Protein AF-A0A0D1YAS7-F1 (afdb_monomer_lite)

Secondary structure (DSSP, 8-state):
--------------------PPPPEEEEEEEE-SSS-EEEE--S--TTEE-SGGGS--HHHHHHHHHGGG---HHHHHHHHHH--S-GGGGEEES-SEEEEPPP-TTSPPEEEEEEEEE---SHHHHSS-EEEEEEEEETTSPPEEEEEEESSSS-EEEEEEETTEEEEEEEEBSSS-----HHHHHHTTTT----TTSHHHHT--TTTTGGGS-GGG-B-EEEEEEETTEEEEEEEEEEEEE-TTS-EEEEEPPP--EE-

Radius of gyration: 20.96 Å; chains: 1; bounding box: 56×41×87 Å

Foldseek 3Di:
DDDDDDDDPVDPCPPPPVVPPWFAKEKEKEWEQAQWKKKKAQPDDFPQKAQAPVVGDCVQVVLLQVQLLPPPDLLSVLVCLQQVPSGQVVAEDGLHGMDMFHGDDPPDRGGMHMGIMGRHCDDPVRQQDKGKGWMWMDTHPDFIWIWIWIDNHQFWIKIWTHDDVDTDMFTQGTQFADDAPASVVLSVVCPPPSDDLPDPVVLPAAACRSVVPDDSNNGHQAQEWEDDVPGIGGRYGYWYWYQGHNRHIYIGRHHHSDYDD

pLDDT: mean 78.36, std 18.38, range [27.06, 98.38]

Structure (mmCIF, N/CA/C/O backbone):
data_AF-A0A0D1YAS7-F1
#
_entry.id   AF-A0A0D1YAS7-F1
#
loop_
_atom_site.group_PDB
_atom_site.id
_atom_site.type_symbol
_atom_site.label_atom_id
_atom_site.label_alt_id
_atom_site.label_comp_id
_atom_site.label_asym_id
_atom_site.label_entity_id
_atom_site.label_seq_id
_atom_site.pdbx_PDB_ins_code
_atom_site.Cartn_x
_atom_site.Cartn_y
_atom_site.Cartn_z
_atom_site.occupancy
_atom_site.B_iso_or_equiv
_atom_site.auth_seq_id
_atom_site.auth_comp_id
_atom_site.auth_asym_id
_atom_site.auth_atom_id
_atom_site.pdbx_PDB_model_num
ATOM 1 N N . MET A 1 1 ? 35.081 -4.592 -68.469 1.00 38.12 1 MET A N 1
ATOM 2 C CA . MET A 1 1 ? 34.875 -5.736 -67.554 1.00 38.12 1 MET A CA 1
ATOM 3 C C . MET A 1 1 ? 34.679 -5.159 -66.154 1.00 38.12 1 MET A C 1
ATOM 5 O O . MET A 1 1 ? 35.595 -4.528 -65.658 1.00 38.12 1 MET A O 1
ATOM 9 N N . THR A 1 2 ? 33.418 -4.942 -65.744 1.00 34.69 2 THR A N 1
ATOM 10 C CA . THR A 1 2 ? 32.664 -5.742 -64.732 1.00 34.69 2 THR A CA 1
ATOM 11 C C . THR A 1 2 ? 33.212 -5.561 -63.304 1.00 34.69 2 THR A C 1
ATOM 13 O O . THR A 1 2 ? 34.329 -5.978 -63.046 1.00 34.69 2 THR A O 1
ATOM 16 N N . ARG A 1 3 ? 32.539 -4.760 -62.444 1.00 35.03 3 ARG A N 1
ATOM 17 C CA . ARG A 1 3 ? 31.582 -5.166 -61.360 1.00 35.03 3 ARG A CA 1
ATOM 18 C C . ARG A 1 3 ? 32.236 -6.132 -60.345 1.00 35.03 3 ARG A C 1
ATOM 20 O O . ARG A 1 3 ? 32.798 -7.115 -60.782 1.00 35.03 3 ARG A O 1
ATOM 27 N N . ASN A 1 4 ? 32.131 -6.036 -59.015 1.00 32.09 4 ASN A N 1
ATOM 28 C CA . ASN A 1 4 ? 31.200 -5.370 -58.099 1.00 32.09 4 ASN A CA 1
ATOM 29 C C . ASN A 1 4 ? 31.676 -5.609 -56.637 1.00 32.09 4 ASN A C 1
ATOM 31 O O . ASN A 1 4 ? 32.194 -6.682 -56.364 1.00 32.09 4 ASN A O 1
ATOM 35 N N . ARG A 1 5 ? 31.335 -4.668 -55.737 1.00 35.56 5 ARG A N 1
ATOM 36 C CA . ARG A 1 5 ? 30.830 -4.829 -54.344 1.00 35.56 5 ARG A CA 1
ATOM 37 C C . ARG A 1 5 ? 31.617 -5.630 -53.284 1.00 35.56 5 ARG A C 1
ATOM 39 O O . ARG A 1 5 ? 31.837 -6.821 -53.436 1.00 35.56 5 ARG A O 1
ATOM 46 N N . ASN A 1 6 ? 31.863 -4.969 -52.143 1.00 32.16 6 ASN A N 1
ATOM 47 C CA . ASN A 1 6 ? 31.355 -5.290 -50.784 1.00 32.16 6 ASN A CA 1
ATOM 48 C C . ASN A 1 6 ? 32.071 -4.342 -49.794 1.00 32.16 6 ASN A C 1
ATOM 50 O O . ASN A 1 6 ? 33.226 -4.555 -49.457 1.00 32.16 6 ASN A O 1
ATOM 54 N N . LEU A 1 7 ? 31.576 -3.130 -49.526 1.00 35.84 7 LEU A N 1
ATOM 55 C CA . LEU A 1 7 ? 30.579 -2.809 -48.492 1.00 35.84 7 LEU A CA 1
ATOM 56 C C . LEU A 1 7 ? 30.788 -3.582 -47.177 1.00 35.84 7 LEU A C 1
ATOM 58 O O . LEU A 1 7 ? 30.172 -4.616 -46.975 1.00 35.84 7 LEU A O 1
ATOM 62 N N . PHE A 1 8 ? 31.611 -3.039 -46.280 1.00 30.28 8 PHE A N 1
ATOM 63 C CA . PHE A 1 8 ? 31.446 -3.205 -44.833 1.00 30.28 8 PHE A CA 1
ATOM 64 C C . PHE A 1 8 ? 31.799 -1.881 -44.144 1.00 30.28 8 PHE A C 1
ATOM 66 O O . PHE A 1 8 ? 32.815 -1.727 -43.476 1.00 30.28 8 PHE A O 1
ATOM 73 N N . LEU A 1 9 ? 30.910 -0.900 -44.325 1.00 29.64 9 LEU A N 1
ATOM 74 C CA . LEU A 1 9 ? 30.554 0.000 -43.234 1.00 29.64 9 LEU A CA 1
ATOM 75 C C . LEU A 1 9 ? 29.871 -0.879 -42.178 1.00 29.64 9 LEU A C 1
ATOM 77 O O . LEU A 1 9 ? 28.655 -1.049 -42.199 1.00 29.64 9 LEU A O 1
ATOM 81 N N . ALA A 1 10 ? 30.656 -1.513 -41.308 1.00 30.64 10 ALA A N 1
ATOM 82 C CA . ALA A 1 10 ? 30.120 -1.992 -40.047 1.00 30.64 10 ALA A CA 1
ATOM 83 C C . ALA A 1 10 ? 29.824 -0.730 -39.245 1.00 30.64 10 ALA A C 1
ATOM 85 O O . ALA A 1 10 ? 30.729 -0.037 -38.780 1.00 30.64 10 ALA A O 1
ATOM 86 N N . ALA A 1 11 ? 28.545 -0.377 -39.235 1.00 29.39 11 ALA A N 1
ATOM 87 C CA . ALA A 1 11 ? 27.997 0.707 -38.469 1.00 29.39 11 ALA A CA 1
ATOM 88 C C . ALA A 1 11 ? 28.599 0.682 -37.060 1.00 29.39 11 ALA A C 1
ATOM 90 O O . ALA A 1 11 ? 28.292 -0.198 -36.261 1.00 29.39 11 ALA A O 1
ATOM 91 N N . ALA A 1 12 ? 29.347 1.728 -36.719 1.00 30.23 12 ALA A N 1
ATOM 92 C CA . ALA A 1 12 ? 29.421 2.225 -35.353 1.00 30.23 12 ALA A CA 1
ATOM 93 C C . ALA A 1 12 ? 28.061 2.834 -34.944 1.00 30.23 12 ALA A C 1
ATOM 95 O O . ALA A 1 12 ? 27.995 3.874 -34.301 1.00 30.23 12 ALA A O 1
ATOM 96 N N . GLY A 1 13 ? 26.961 2.166 -35.309 1.00 27.06 13 GLY A N 1
ATOM 97 C CA . GLY A 1 13 ? 25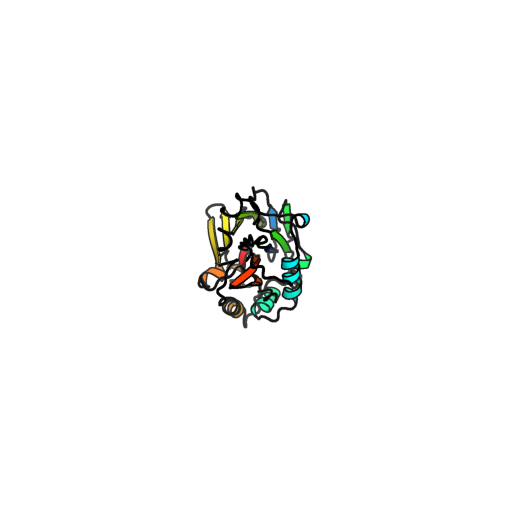.753 2.126 -34.512 1.00 27.06 13 GLY A CA 1
ATOM 98 C C . GLY A 1 13 ? 26.056 1.186 -33.361 1.00 27.06 13 GLY A C 1
ATOM 99 O O . GLY A 1 13 ? 25.492 0.100 -33.269 1.00 27.06 13 GLY A O 1
ATOM 100 N N . LEU A 1 14 ? 27.002 1.595 -32.506 1.00 29.14 14 LEU A N 1
ATOM 101 C CA . LEU A 1 14 ? 26.929 1.198 -31.120 1.00 29.14 14 LEU A CA 1
ATOM 102 C C . LEU A 1 14 ? 25.556 1.704 -30.718 1.00 29.14 14 LEU A C 1
ATOM 104 O O . LEU A 1 14 ? 25.311 2.910 -30.668 1.00 29.14 14 LEU A O 1
ATOM 108 N N . VAL A 1 15 ? 24.642 0.751 -30.618 1.00 30.47 15 VAL A N 1
ATOM 109 C CA . VAL A 1 15 ? 23.336 0.891 -30.025 1.00 30.47 15 VAL A CA 1
ATOM 110 C C . VAL A 1 15 ? 23.620 1.387 -28.609 1.00 30.47 15 VAL A C 1
ATOM 112 O O . VAL A 1 15 ? 23.642 0.632 -27.648 1.00 30.47 15 VAL A O 1
ATOM 115 N N . LEU A 1 16 ? 23.819 2.699 -28.479 1.00 29.38 16 LEU A N 1
ATOM 116 C CA . LEU A 1 16 ? 23.168 3.488 -27.457 1.00 29.38 16 LEU A CA 1
ATOM 117 C C . LEU A 1 16 ? 21.670 3.281 -27.712 1.00 29.38 16 LEU A C 1
ATOM 119 O O . LEU A 1 16 ? 20.952 4.187 -28.123 1.00 29.38 16 LEU A O 1
ATOM 123 N N . ALA A 1 17 ? 21.189 2.056 -27.471 1.00 30.16 17 ALA A N 1
ATOM 124 C CA . ALA A 1 17 ? 19.929 1.895 -26.798 1.00 30.16 17 ALA A CA 1
ATOM 125 C C . ALA A 1 17 ? 20.186 2.619 -25.485 1.00 30.16 17 ALA A C 1
ATOM 127 O O . ALA A 1 17 ? 20.642 2.034 -24.505 1.00 30.16 17 ALA A O 1
ATOM 128 N N . GLY A 1 18 ? 19.984 3.941 -25.513 1.00 28.19 18 GLY A N 1
ATOM 129 C CA . GLY A 1 18 ? 19.466 4.614 -24.353 1.00 28.19 18 GLY A CA 1
ATOM 130 C C . GLY A 1 18 ? 18.317 3.721 -23.953 1.00 28.19 18 GLY A C 1
ATOM 131 O O . GLY A 1 18 ? 17.345 3.594 -24.701 1.00 28.19 18 GLY A O 1
ATOM 132 N N . ARG A 1 19 ? 18.522 2.959 -22.878 1.00 36.19 19 ARG A N 1
ATOM 133 C CA . ARG A 1 19 ? 17.415 2.313 -22.220 1.00 36.19 19 ARG A CA 1
ATOM 134 C C . ARG A 1 19 ? 16.558 3.497 -21.810 1.00 36.19 19 ARG A C 1
ATOM 136 O O . ARG A 1 19 ? 16.861 4.183 -20.843 1.00 36.19 19 ARG A O 1
ATOM 143 N N . VAL A 1 20 ? 15.567 3.816 -22.634 1.00 36.38 20 VAL A N 1
ATOM 144 C CA . VAL A 1 20 ? 14.419 4.591 -22.203 1.00 36.38 20 VAL A CA 1
ATOM 145 C C . VAL A 1 20 ? 13.715 3.615 -21.273 1.00 36.38 20 VAL A C 1
ATOM 147 O O . VAL A 1 20 ? 12.813 2.901 -21.690 1.00 36.38 20 VAL A O 1
ATOM 150 N N . GLN A 1 21 ? 14.262 3.436 -20.068 1.00 51.22 21 GLN A N 1
ATOM 151 C CA . GLN A 1 21 ? 13.537 2.751 -19.021 1.00 51.22 21 GLN A CA 1
ATOM 152 C C . GLN A 1 21 ? 12.341 3.663 -18.781 1.00 51.22 21 GLN A C 1
ATOM 154 O O . GLN A 1 21 ? 12.512 4.839 -18.450 1.00 51.22 21 GLN A O 1
ATOM 159 N N . ALA A 1 22 ? 11.143 3.157 -19.056 1.00 54.47 22 ALA A N 1
ATOM 160 C CA . ALA A 1 22 ? 9.930 3.794 -18.574 1.00 54.47 22 ALA A CA 1
ATOM 161 C C . ALA A 1 22 ? 10.021 3.931 -1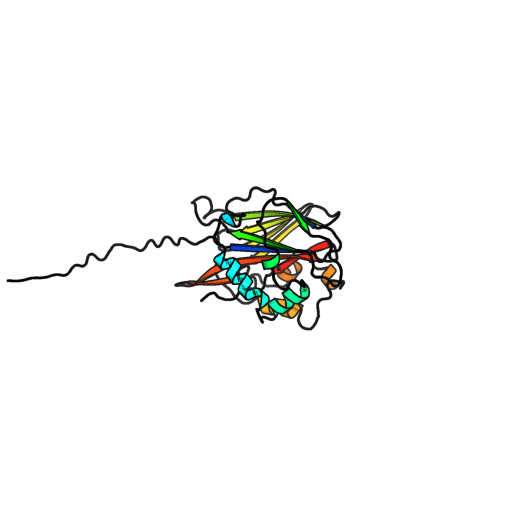7.042 1.00 54.47 22 ALA A C 1
ATOM 163 O O . ALA A 1 22 ? 10.882 3.314 -16.397 1.00 54.47 22 ALA A O 1
ATOM 164 N N . GLY A 1 23 ? 9.218 4.812 -16.456 1.00 69.25 23 GLY A N 1
ATOM 165 C CA . GLY A 1 23 ? 9.112 4.845 -15.008 1.00 69.25 23 GLY A CA 1
ATOM 166 C C . GLY A 1 23 ? 8.523 3.546 -14.484 1.00 69.25 23 GLY A C 1
ATOM 167 O O . GLY A 1 23 ? 7.748 2.887 -15.169 1.00 69.25 23 GLY A O 1
ATOM 168 N N . VAL A 1 24 ? 8.904 3.172 -13.265 1.00 76.56 24 VAL A N 1
ATOM 169 C CA . VAL A 1 24 ? 8.216 2.087 -12.561 1.00 76.56 24 VAL A CA 1
ATOM 170 C C . VAL A 1 24 ? 6.860 2.629 -12.132 1.00 76.56 24 VAL A C 1
ATOM 172 O O . VAL A 1 24 ? 6.787 3.673 -11.469 1.00 76.56 24 VAL A O 1
ATOM 175 N N . GLN A 1 25 ? 5.792 1.945 -12.528 1.00 85.81 25 GLN A N 1
ATOM 176 C CA . GLN A 1 25 ? 4.448 2.277 -12.080 1.00 85.81 25 GLN A CA 1
ATOM 177 C C . GLN A 1 25 ? 4.271 1.787 -10.647 1.00 85.81 25 GLN A C 1
ATOM 179 O O . GLN A 1 25 ? 4.836 0.767 -10.259 1.00 85.81 25 GLN A O 1
ATOM 184 N N . ALA A 1 26 ? 3.523 2.511 -9.826 1.00 87.12 26 ALA A N 1
ATOM 185 C CA . ALA A 1 26 ? 3.264 2.096 -8.459 1.00 87.12 26 ALA A CA 1
ATOM 186 C C . ALA A 1 26 ? 1.788 2.184 -8.098 1.00 87.12 26 ALA A C 1
ATOM 188 O O . ALA A 1 26 ? 1.085 3.125 -8.471 1.00 87.12 26 ALA A O 1
ATOM 189 N N . ILE A 1 27 ? 1.347 1.186 -7.335 1.00 90.50 27 ILE A N 1
ATOM 190 C CA . ILE A 1 27 ? -0.014 1.053 -6.833 1.00 90.50 27 ILE A CA 1
ATOM 191 C C . ILE A 1 27 ? 0.031 1.069 -5.306 1.00 90.50 27 ILE A C 1
ATOM 193 O O . ILE A 1 27 ? 0.685 0.236 -4.675 1.00 90.50 27 ILE A O 1
ATOM 197 N N . TRP A 1 28 ? -0.696 2.006 -4.699 1.00 92.69 28 TRP A N 1
ATOM 198 C CA . TRP A 1 28 ? -0.717 2.193 -3.250 1.00 92.69 28 TRP A CA 1
ATOM 199 C C . TRP A 1 28 ? -2.148 2.202 -2.695 1.00 92.69 28 TRP A C 1
ATOM 201 O O . TRP A 1 28 ? -2.724 3.268 -2.461 1.00 92.69 28 TRP A O 1
ATOM 211 N N . PRO A 1 29 ? -2.778 1.030 -2.500 1.00 96.12 29 PRO A N 1
ATOM 212 C CA . PRO A 1 29 ? -4.154 0.969 -2.048 1.00 96.12 29 PRO A CA 1
ATOM 213 C C . PRO A 1 29 ? -4.278 1.165 -0.543 1.00 96.12 29 PRO A C 1
ATOM 215 O O . PRO A 1 29 ? -3.526 0.598 0.253 1.00 96.12 29 PRO A O 1
ATOM 218 N N . ILE A 1 30 ? -5.288 1.943 -0.159 1.00 97.75 30 ILE A N 1
ATOM 219 C CA . ILE A 1 30 ? -5.633 2.250 1.226 1.00 97.75 30 ILE A CA 1
ATOM 220 C C . ILE A 1 30 ? -7.018 1.687 1.519 1.00 97.75 30 ILE A C 1
ATOM 222 O O . ILE A 1 30 ? -8.006 2.117 0.924 1.00 97.75 30 ILE A O 1
ATOM 226 N N . ILE A 1 31 ? -7.091 0.728 2.441 1.00 97.69 31 ILE A N 1
ATOM 227 C CA . ILE A 1 31 ? -8.308 -0.041 2.730 1.00 97.69 31 ILE A CA 1
ATOM 228 C C . ILE A 1 31 ? -8.743 0.231 4.168 1.00 97.69 31 ILE A C 1
ATOM 230 O O . ILE A 1 31 ? -7.985 -0.016 5.110 1.00 97.69 31 ILE A O 1
ATOM 234 N N . ASN A 1 32 ? -9.968 0.725 4.361 1.00 97.38 32 ASN A N 1
ATOM 235 C CA . ASN A 1 32 ? -10.485 1.030 5.691 1.00 97.38 32 ASN A CA 1
ATOM 236 C C . ASN A 1 32 ? -11.348 -0.112 6.238 1.00 97.38 32 ASN A C 1
ATOM 238 O O . ASN A 1 32 ? -12.522 -0.224 5.900 1.00 97.38 32 ASN A O 1
ATOM 242 N N . LEU A 1 33 ? -10.787 -0.925 7.135 1.00 94.62 33 LEU A N 1
ATOM 243 C CA . LEU A 1 33 ? -11.522 -1.916 7.934 1.00 94.62 33 LEU A CA 1
ATOM 244 C C . LEU A 1 33 ? -11.951 -1.357 9.304 1.00 94.62 33 LEU A C 1
ATOM 246 O O . LEU A 1 33 ? -12.515 -2.086 10.122 1.00 94.62 33 LEU A O 1
ATOM 250 N N . SER A 1 34 ? -11.683 -0.079 9.588 1.00 94.56 34 SER A N 1
ATOM 251 C CA . SER A 1 34 ? -12.021 0.558 10.862 1.00 94.56 34 SER A CA 1
ATOM 252 C C . SER A 1 34 ? -13.413 1.180 10.856 1.00 94.56 34 SER A C 1
ATOM 254 O O . SER A 1 34 ? -13.922 1.597 9.822 1.00 94.56 34 SER A O 1
ATOM 256 N N . GLN A 1 35 ? -14.015 1.334 12.036 1.00 94.38 35 GLN A N 1
ATOM 257 C CA . GLN A 1 35 ? -15.271 2.082 12.205 1.00 94.38 35 GLN A CA 1
ATOM 258 C C . GLN A 1 35 ? -15.064 3.607 12.261 1.00 94.38 35 GLN A C 1
ATOM 260 O O . GLN A 1 35 ? -15.970 4.348 12.637 1.00 94.38 35 GLN A O 1
ATOM 265 N N . ASN A 1 36 ? -13.876 4.090 11.898 1.00 96.38 36 ASN A N 1
ATOM 266 C CA . ASN A 1 36 ? -13.552 5.507 11.859 1.00 96.38 36 ASN A CA 1
ATOM 267 C C . ASN A 1 36 ? -13.477 5.996 10.412 1.00 96.38 36 ASN A C 1
ATOM 269 O O . ASN A 1 36 ? -13.150 5.238 9.501 1.00 96.38 36 ASN A O 1
ATOM 273 N N . ASN A 1 37 ? -13.736 7.289 10.211 1.00 97.62 37 ASN A N 1
ATOM 274 C CA . ASN A 1 37 ? -13.385 7.949 8.956 1.00 97.62 37 ASN A CA 1
ATOM 275 C C . ASN A 1 37 ? -11.863 7.975 8.800 1.00 97.62 37 ASN A C 1
ATOM 277 O O . ASN A 1 37 ? -11.154 8.230 9.779 1.00 97.62 37 ASN A O 1
ATOM 281 N N . VAL A 1 38 ? -11.383 7.785 7.575 1.00 98.38 38 VAL A N 1
ATOM 282 C CA . VAL A 1 38 ? -9.973 7.984 7.232 1.00 98.38 38 VAL A CA 1
ATOM 283 C C . VAL A 1 38 ? -9.876 9.154 6.270 1.00 98.38 38 VAL A C 1
ATOM 285 O O . VAL A 1 38 ? -10.526 9.152 5.231 1.00 98.38 38 VAL A O 1
ATOM 288 N N . THR A 1 39 ? -9.082 10.157 6.619 1.00 98.06 39 THR A N 1
ATOM 289 C CA . THR A 1 39 ? -8.754 11.279 5.736 1.00 98.06 39 THR A CA 1
ATOM 290 C C . THR A 1 39 ? -7.350 11.079 5.194 1.00 98.06 39 THR A C 1
ATOM 292 O O . THR A 1 39 ? -6.436 10.779 5.965 1.00 98.06 39 THR A O 1
ATOM 295 N N . LEU A 1 40 ? -7.202 11.250 3.885 1.00 97.19 40 LEU A N 1
ATOM 296 C CA . LEU A 1 40 ? -5.953 11.113 3.145 1.00 97.19 40 LEU A CA 1
ATOM 297 C C . LEU A 1 40 ? -5.646 12.448 2.468 1.00 97.19 40 LEU A C 1
ATOM 299 O O . LEU A 1 40 ? -6.555 13.088 1.943 1.00 97.19 40 LEU A O 1
ATOM 303 N N . SER A 1 41 ? -4.389 12.866 2.491 1.00 95.25 41 SER A N 1
ATOM 304 C CA . SER A 1 41 ? -3.938 14.143 1.938 1.00 95.25 41 SER A CA 1
ATOM 305 C C . SER A 1 41 ? -2.570 13.964 1.288 1.00 95.25 41 SER A C 1
ATOM 307 O O . SER A 1 41 ? -1.643 13.465 1.927 1.00 95.25 41 SER A O 1
ATOM 309 N N . PHE A 1 42 ? -2.441 14.400 0.039 1.00 90.12 42 PHE A N 1
ATOM 310 C CA . PHE A 1 42 ? -1.185 14.425 -0.717 1.00 90.12 42 PHE A CA 1
ATOM 311 C C . PHE A 1 42 ? -0.629 15.856 -0.800 1.00 90.12 42 PHE A C 1
ATOM 313 O O . PHE A 1 42 ? -0.315 16.355 -1.877 1.00 90.12 42 PHE A O 1
ATOM 320 N N . ASP A 1 43 ? -0.528 16.540 0.343 1.00 74.69 43 ASP A N 1
ATOM 321 C CA . ASP A 1 43 ? -0.158 17.966 0.417 1.00 74.69 43 ASP A CA 1
ATOM 322 C C . ASP A 1 43 ? 1.373 18.214 0.489 1.00 74.69 43 ASP A C 1
ATOM 324 O O . ASP A 1 43 ? 1.823 19.196 1.081 1.00 74.69 43 ASP A O 1
ATOM 328 N N . GLY A 1 44 ? 2.188 17.316 -0.079 1.00 65.31 44 GLY A N 1
ATOM 329 C CA . GLY A 1 44 ? 3.659 17.382 -0.067 1.00 65.31 44 GLY A CA 1
ATOM 330 C C . GLY A 1 44 ? 4.286 17.745 -1.418 1.00 65.31 44 GLY A C 1
ATOM 331 O O . GLY A 1 44 ? 3.674 17.557 -2.470 1.00 65.31 44 GLY A O 1
ATOM 332 N N . GLU A 1 45 ? 5.530 18.235 -1.399 1.00 59.19 45 GLU A N 1
ATOM 333 C CA . GLU A 1 45 ? 6.363 18.290 -2.608 1.00 59.19 45 GLU A CA 1
ATOM 334 C C . GLU A 1 45 ? 6.728 16.861 -3.013 1.00 59.19 45 GLU A C 1
ATOM 336 O O . GLU A 1 45 ? 7.443 16.160 -2.299 1.00 59.19 45 GLU A O 1
ATOM 341 N N . ASN A 1 46 ? 6.207 16.428 -4.157 1.00 70.00 46 ASN A N 1
ATOM 342 C CA . ASN A 1 46 ? 6.506 15.125 -4.732 1.00 70.00 46 ASN A CA 1
ATOM 343 C C . ASN A 1 46 ? 7.412 15.349 -5.934 1.00 70.00 46 ASN A C 1
ATOM 345 O O . ASN A 1 46 ? 6.955 15.621 -7.048 1.00 70.00 46 ASN A O 1
ATOM 349 N N . ASP A 1 47 ? 8.713 15.292 -5.682 1.00 71.69 47 ASP A N 1
ATOM 350 C CA . ASP A 1 47 ? 9.704 15.408 -6.736 1.00 71.69 47 ASP A CA 1
ATOM 351 C C . ASP A 1 47 ? 9.833 14.063 -7.452 1.00 71.69 47 ASP A C 1
ATOM 353 O O . ASP A 1 47 ? 9.900 13.000 -6.835 1.00 71.69 47 ASP A O 1
ATOM 357 N N . CYS A 1 48 ? 9.859 14.107 -8.783 1.00 77.25 48 CYS A N 1
ATOM 358 C CA . CYS A 1 48 ? 10.088 12.927 -9.618 1.00 77.25 48 CYS A CA 1
ATOM 359 C C . CYS A 1 48 ? 8.995 11.838 -9.588 1.00 77.25 48 CYS A C 1
ATOM 361 O O . CYS A 1 48 ? 9.279 10.687 -9.915 1.00 77.25 48 CYS A O 1
ATOM 363 N N . VAL A 1 49 ? 7.732 12.208 -9.334 1.00 81.12 49 VAL A N 1
ATOM 364 C CA . VAL A 1 49 ? 6.559 11.315 -9.461 1.00 81.12 49 VAL A CA 1
ATOM 365 C C . VAL A 1 49 ? 5.506 11.926 -10.397 1.00 81.12 49 VAL A C 1
ATOM 367 O O . VAL A 1 49 ? 5.202 13.116 -10.298 1.00 81.12 49 VAL A O 1
ATOM 370 N N . TYR A 1 50 ? 4.963 11.149 -11.336 1.00 81.06 50 TYR A N 1
ATOM 371 C CA . TYR A 1 50 ? 3.732 11.479 -12.059 1.00 81.06 50 TYR A CA 1
ATOM 372 C C . TYR A 1 50 ? 2.541 10.932 -11.275 1.00 81.06 50 TYR A C 1
ATOM 374 O O . TYR A 1 50 ? 2.427 9.730 -11.063 1.00 81.06 50 TYR A O 1
ATOM 382 N N . GLN A 1 51 ? 1.669 11.826 -10.815 1.00 79.31 51 GLN A N 1
ATOM 383 C CA . GLN A 1 51 ? 0.555 11.479 -9.924 1.00 79.31 51 GLN A CA 1
ATOM 384 C C . GLN A 1 51 ? -0.800 11.497 -10.621 1.00 79.31 51 GLN A C 1
ATOM 386 O O . GLN A 1 51 ? -1.757 10.926 -10.106 1.00 79.31 51 GLN A O 1
ATOM 391 N N . ASN A 1 52 ? -0.901 12.177 -11.766 1.00 76.25 52 ASN A N 1
ATOM 392 C CA . ASN A 1 52 ? -2.129 12.218 -12.544 1.00 76.25 52 ASN A CA 1
ATOM 393 C C . ASN A 1 52 ? -2.077 11.132 -13.604 1.00 76.25 52 ASN A C 1
ATOM 395 O O . ASN A 1 52 ? -1.099 11.036 -14.342 1.00 76.25 52 ASN A O 1
ATOM 399 N N . SER A 1 53 ? -3.162 10.380 -13.736 1.00 67.06 53 SER A N 1
ATOM 400 C CA . SER A 1 53 ? -3.264 9.312 -14.727 1.00 67.06 53 SER A CA 1
ATOM 401 C C . SER A 1 53 ? -3.080 9.800 -16.171 1.00 67.06 53 SER A C 1
ATOM 403 O O . SER A 1 53 ? -2.604 9.055 -17.011 1.00 67.06 53 SER A O 1
ATOM 405 N N . GLY A 1 54 ? -3.376 11.067 -16.473 1.00 71.38 54 GLY A N 1
ATOM 406 C CA . GLY A 1 54 ? -3.121 11.641 -17.800 1.00 71.38 54 GLY A CA 1
ATOM 407 C C . GLY A 1 54 ? -1.642 11.885 -18.137 1.00 71.38 54 GLY A C 1
ATOM 408 O O . GLY A 1 54 ? -1.346 12.191 -19.290 1.00 71.38 54 GLY A O 1
ATOM 409 N N . ASP A 1 55 ? -0.735 11.777 -17.161 1.00 73.81 55 ASP A N 1
ATOM 410 C CA . ASP A 1 55 ? 0.674 12.162 -17.309 1.00 73.81 55 ASP A CA 1
ATOM 411 C C . ASP A 1 55 ? 1.609 10.970 -17.601 1.00 73.81 55 ASP A C 1
ATOM 413 O O . ASP A 1 55 ? 2.793 11.190 -17.860 1.00 73.81 55 ASP A O 1
ATOM 417 N N . TYR A 1 56 ? 1.097 9.732 -17.580 1.00 74.06 56 TYR A N 1
ATOM 418 C CA . TYR A 1 56 ? 1.854 8.499 -17.835 1.00 74.06 56 TYR A CA 1
ATOM 419 C C . TYR A 1 56 ? 0.992 7.410 -18.500 1.00 74.06 56 TYR A C 1
ATOM 421 O O . TYR A 1 56 ? -0.231 7.520 -18.551 1.00 74.06 56 TYR A O 1
ATOM 429 N N . ALA A 1 57 ? 1.628 6.381 -19.068 1.00 79.56 57 ALA A N 1
ATOM 430 C CA . ALA A 1 57 ? 0.926 5.246 -19.679 1.00 79.56 57 ALA A CA 1
ATOM 431 C C . ALA A 1 57 ? 0.375 4.303 -18.598 1.00 79.56 57 ALA A C 1
ATOM 433 O O . ALA A 1 57 ? 1.041 4.106 -17.598 1.00 79.56 57 ALA A O 1
ATOM 434 N N . HIS A 1 58 ? -0.794 3.690 -18.791 1.00 80.69 58 HIS A N 1
ATOM 435 C CA . HIS A 1 58 ? -1.432 2.826 -17.772 1.00 80.69 58 HIS A CA 1
ATOM 436 C C . HIS A 1 58 ? -1.298 1.334 -18.056 1.00 80.69 58 HIS A C 1
ATOM 438 O O . HIS A 1 58 ? -1.751 0.521 -17.262 1.00 80.69 58 HIS A O 1
ATOM 444 N N . ASP A 1 59 ? -0.659 0.970 -19.166 1.00 82.88 59 ASP A N 1
ATOM 445 C CA . ASP A 1 59 ? -0.674 -0.395 -19.696 1.00 82.88 59 ASP A CA 1
ATOM 446 C C . ASP A 1 59 ? -0.202 -1.451 -18.675 1.00 82.88 59 ASP A C 1
ATOM 448 O O . ASP A 1 59 ? -0.749 -2.557 -18.633 1.00 82.88 59 ASP A O 1
ATOM 452 N N . ASP A 1 60 ? 0.777 -1.116 -17.827 1.00 84.81 60 ASP A N 1
ATOM 453 C CA . ASP A 1 60 ? 1.309 -2.034 -16.816 1.00 84.81 60 ASP A CA 1
ATOM 454 C C . ASP A 1 60 ? 0.357 -2.167 -15.612 1.00 84.81 60 ASP A C 1
ATOM 456 O O . ASP A 1 60 ? 0.009 -3.283 -15.223 1.00 84.81 60 ASP A O 1
ATOM 460 N N . ILE A 1 61 ? -0.151 -1.060 -15.059 1.00 86.12 61 ILE A N 1
ATOM 461 C CA . ILE A 1 61 ? -1.179 -1.085 -14.000 1.00 86.12 61 ILE A CA 1
ATOM 462 C C . ILE A 1 61 ? -2.460 -1.791 -14.475 1.00 86.12 61 ILE A C 1
ATOM 464 O O . ILE A 1 61 ? -3.007 -2.629 -13.753 1.00 86.12 61 ILE A O 1
ATOM 468 N N . ASP A 1 62 ? -2.910 -1.514 -15.699 1.00 88.50 62 ASP A N 1
ATOM 469 C CA . ASP A 1 62 ? -4.076 -2.158 -16.305 1.00 88.50 62 ASP A CA 1
ATOM 470 C C . ASP A 1 62 ? -3.863 -3.673 -16.443 1.00 88.50 62 ASP A C 1
ATOM 472 O O . ASP A 1 62 ? -4.776 -4.464 -16.179 1.00 88.50 62 ASP A O 1
ATOM 476 N N . SER A 1 63 ? -2.646 -4.096 -16.806 1.00 87.69 63 SER A N 1
ATOM 477 C CA . SER A 1 63 ? -2.273 -5.513 -16.871 1.00 87.69 63 SER A CA 1
ATOM 478 C C . SER A 1 63 ? -2.334 -6.175 -15.494 1.00 87.69 63 SER A C 1
ATOM 480 O O . SER A 1 63 ? -2.954 -7.232 -15.350 1.00 87.69 63 SER A O 1
ATOM 482 N N . TYR A 1 64 ? -1.767 -5.531 -14.468 1.00 88.75 64 TYR A N 1
ATOM 483 C CA . TYR A 1 64 ? -1.844 -6.017 -13.089 1.00 88.75 64 TYR A CA 1
ATOM 484 C C . TYR A 1 64 ? -3.303 -6.175 -12.631 1.00 88.75 64 TYR A C 1
ATOM 486 O O . TYR A 1 64 ? -3.696 -7.221 -12.107 1.00 88.75 64 TYR A O 1
ATOM 494 N N . TYR A 1 65 ? -4.151 -5.176 -12.882 1.00 90.25 65 TYR A N 1
ATOM 495 C CA . TYR A 1 65 ? -5.563 -5.238 -12.508 1.00 90.25 65 TYR A CA 1
ATOM 496 C C . TYR A 1 65 ? -6.384 -6.250 -13.300 1.00 90.25 65 TYR A C 1
ATOM 498 O O . TYR A 1 65 ? -7.356 -6.789 -12.768 1.00 90.25 65 TYR A O 1
ATOM 506 N N . ALA A 1 66 ? -6.006 -6.563 -14.537 1.00 87.44 66 ALA A N 1
ATOM 507 C CA . ALA A 1 66 ? -6.634 -7.647 -15.280 1.00 87.44 66 ALA A CA 1
ATOM 508 C C . ALA A 1 66 ? -6.325 -9.028 -14.665 1.00 87.44 66 ALA A C 1
ATOM 510 O O . ALA A 1 66 ? -7.166 -9.935 -14.743 1.00 87.44 66 ALA A O 1
ATOM 511 N N . TYR A 1 67 ? -5.147 -9.183 -14.049 1.00 86.00 67 TYR A N 1
ATOM 512 C CA . TYR A 1 67 ? -4.692 -10.427 -13.427 1.00 86.00 67 TYR A CA 1
ATOM 513 C C . TYR A 1 67 ? -5.202 -10.607 -11.991 1.00 86.00 67 TYR A C 1
ATOM 515 O O . TYR A 1 67 ? -5.830 -11.625 -11.687 1.00 86.00 67 TYR A O 1
ATOM 523 N N . TYR A 1 68 ? -5.005 -9.607 -11.123 1.00 85.56 68 TYR A N 1
ATOM 524 C CA . TYR A 1 68 ? -5.242 -9.683 -9.673 1.00 85.56 68 TYR A CA 1
ATOM 525 C C . TYR A 1 68 ? -6.576 -10.341 -9.249 1.00 85.56 68 TYR A C 1
ATOM 527 O O . TYR A 1 68 ? -6.567 -11.173 -8.337 1.00 85.56 68 TYR A O 1
ATOM 535 N N . PRO A 1 69 ? -7.743 -10.051 -9.864 1.00 85.06 69 PRO A N 1
ATOM 536 C CA . PRO A 1 69 ? -9.012 -10.655 -9.448 1.00 85.06 69 PRO A CA 1
ATOM 537 C C . PRO A 1 69 ? -9.107 -12.164 -9.718 1.00 85.06 69 PRO A C 1
ATOM 539 O O . PRO A 1 69 ? -9.983 -12.836 -9.170 1.00 85.06 69 PRO A O 1
ATOM 542 N N . ARG A 1 70 ? -8.255 -12.690 -10.605 1.00 85.62 70 ARG A N 1
ATOM 543 C CA . ARG A 1 70 ? -8.280 -14.074 -11.102 1.00 85.62 70 ARG A CA 1
ATOM 544 C C . ARG A 1 70 ? -7.106 -14.905 -10.611 1.00 85.62 70 ARG A C 1
ATOM 546 O O . ARG A 1 70 ? -7.126 -16.114 -10.823 1.00 85.62 70 ARG A O 1
ATOM 553 N N . ASP A 1 71 ? -6.133 -14.265 -9.976 1.00 81.25 71 ASP A N 1
ATOM 554 C CA . ASP A 1 71 ? -4.929 -14.909 -9.483 1.00 81.25 71 ASP A CA 1
ATOM 555 C C . ASP A 1 71 ? -5.270 -16.042 -8.495 1.00 81.25 71 ASP A C 1
ATOM 557 O O . ASP A 1 71 ? -5.869 -15.769 -7.439 1.00 81.25 71 ASP A O 1
ATOM 561 N N . PRO A 1 72 ? -4.957 -17.307 -8.837 1.00 80.44 72 PRO A N 1
ATOM 562 C CA . PRO A 1 72 ? -5.217 -18.442 -7.970 1.00 80.44 72 PRO A CA 1
ATOM 563 C C . PRO A 1 72 ? -4.207 -18.577 -6.823 1.00 80.44 72 PRO A C 1
ATOM 565 O O . PRO A 1 72 ? -4.427 -19.455 -5.989 1.00 80.44 72 PRO A O 1
ATOM 568 N N . ASP A 1 73 ? -3.151 -17.756 -6.759 1.00 83.31 73 ASP A N 1
ATOM 569 C CA . ASP A 1 73 ? -2.122 -17.865 -5.725 1.00 83.31 73 ASP A CA 1
ATOM 570 C C . ASP A 1 73 ? -2.699 -17.739 -4.310 1.00 83.31 73 ASP A C 1
ATOM 572 O O . ASP A 1 73 ? -3.573 -16.909 -4.024 1.00 83.31 73 ASP A O 1
ATOM 576 N N . ASP A 1 74 ? -2.179 -18.564 -3.394 1.00 81.62 74 ASP A N 1
ATOM 577 C CA . ASP A 1 74 ? -2.688 -18.672 -2.022 1.00 81.62 74 ASP A CA 1
ATOM 578 C C . ASP A 1 74 ? -2.653 -17.320 -1.302 1.00 81.62 74 ASP A C 1
ATOM 580 O O . ASP A 1 74 ? -3.601 -16.958 -0.593 1.00 81.62 74 ASP A O 1
ATOM 584 N N . TRP A 1 75 ? -1.604 -16.523 -1.541 1.00 84.75 75 TRP A N 1
ATOM 585 C CA . TRP A 1 75 ? -1.523 -15.169 -1.006 1.00 84.75 75 TRP A CA 1
ATOM 586 C C . TRP A 1 75 ? -2.589 -14.248 -1.600 1.00 84.75 75 TRP A C 1
ATOM 588 O O . TRP A 1 75 ? -3.263 -13.542 -0.852 1.00 84.75 75 TRP A O 1
ATOM 598 N N . ALA A 1 76 ? -2.812 -14.278 -2.913 1.00 86.19 76 ALA A N 1
ATOM 599 C CA . ALA A 1 76 ? -3.818 -13.446 -3.560 1.00 86.19 76 ALA A CA 1
ATOM 600 C C . ALA A 1 76 ? -5.232 -13.765 -3.053 1.00 86.19 76 ALA A C 1
ATOM 602 O O . ALA A 1 76 ? -6.024 -12.869 -2.738 1.00 86.19 76 ALA A O 1
ATOM 603 N N . VAL A 1 77 ? -5.532 -15.054 -2.877 1.00 85.44 77 VAL A N 1
ATOM 604 C CA . VAL A 1 77 ? -6.777 -15.524 -2.261 1.00 85.44 77 VAL A CA 1
ATOM 605 C C . VAL A 1 77 ? -6.885 -15.046 -0.810 1.00 85.44 77 VAL A C 1
ATOM 607 O O . VAL A 1 77 ? -7.930 -14.512 -0.423 1.00 85.44 77 VAL A O 1
ATOM 610 N N . ALA A 1 78 ? -5.831 -15.203 -0.007 1.00 85.25 78 ALA A N 1
ATOM 611 C CA . ALA A 1 78 ? -5.808 -14.777 1.392 1.00 85.25 78 ALA A CA 1
ATOM 612 C C . ALA A 1 78 ? -5.962 -13.255 1.540 1.00 85.25 78 ALA A C 1
ATOM 614 O O . ALA A 1 78 ? -6.774 -12.798 2.348 1.00 85.25 78 ALA A O 1
ATOM 615 N N . PHE A 1 79 ? -5.263 -12.470 0.719 1.00 88.19 79 PHE A N 1
ATOM 616 C CA . PHE A 1 79 ? -5.346 -11.014 0.684 1.00 88.19 79 PHE A CA 1
ATOM 617 C C . PHE A 1 79 ? -6.771 -10.551 0.370 1.00 88.19 79 PHE A C 1
ATOM 619 O O . PHE A 1 79 ? -7.339 -9.750 1.120 1.00 88.19 79 PHE A O 1
ATOM 626 N N . ARG A 1 80 ? -7.402 -11.096 -0.683 1.00 89.94 80 ARG A N 1
ATOM 627 C CA . ARG A 1 80 ? -8.792 -10.767 -1.052 1.00 89.94 80 ARG A CA 1
ATOM 628 C C . ARG A 1 80 ? -9.782 -11.147 0.046 1.00 89.94 80 ARG A C 1
ATOM 630 O O . ARG A 1 80 ? -10.709 -10.387 0.323 1.00 89.94 80 ARG A O 1
ATOM 637 N N . LYS A 1 81 ? -9.593 -12.293 0.707 1.00 87.25 81 LYS A N 1
ATOM 638 C CA . LYS A 1 81 ? -10.433 -12.712 1.842 1.00 87.25 81 LYS A CA 1
ATOM 639 C C . LYS A 1 81 ? -10.282 -11.787 3.048 1.00 87.25 81 LYS A C 1
ATOM 641 O O . LYS A 1 81 ? -11.288 -11.366 3.619 1.00 87.25 81 LYS A O 1
ATOM 646 N N . PHE A 1 82 ? -9.045 -11.462 3.421 1.00 87.12 82 PHE A N 1
ATOM 647 C CA . PHE A 1 82 ? -8.743 -10.605 4.565 1.00 87.12 82 PHE A CA 1
ATOM 648 C C . PHE A 1 82 ? -9.280 -9.188 4.362 1.00 87.12 82 PHE A C 1
ATOM 650 O O . PHE A 1 82 ? -10.019 -8.668 5.200 1.00 87.12 82 PHE A O 1
ATOM 657 N N . THR A 1 83 ? -8.932 -8.579 3.230 1.00 90.94 83 THR A N 1
ATOM 658 C CA . THR A 1 83 ? -9.306 -7.199 2.909 1.00 90.94 83 THR A CA 1
ATOM 659 C C . THR A 1 83 ? -10.752 -7.070 2.455 1.00 90.94 83 THR A C 1
ATOM 661 O O . THR A 1 83 ? -11.304 -5.980 2.526 1.00 90.94 83 THR A O 1
ATOM 664 N N . ARG A 1 84 ? -11.383 -8.159 1.997 1.00 91.19 84 ARG A N 1
ATOM 665 C CA . ARG A 1 84 ? -12.712 -8.174 1.360 1.00 91.19 84 ARG A CA 1
ATOM 666 C C . ARG A 1 84 ? -12.793 -7.338 0.078 1.00 91.19 84 ARG A C 1
ATOM 668 O O . ARG A 1 84 ? -13.896 -7.017 -0.364 1.00 91.19 84 ARG A O 1
ATOM 675 N N . VAL A 1 85 ? -11.652 -6.994 -0.519 1.00 92.50 85 VAL A N 1
ATOM 676 C CA . VAL A 1 85 ? -11.565 -6.247 -1.776 1.00 92.50 85 VAL A CA 1
ATOM 677 C C . VAL A 1 85 ? -11.204 -7.215 -2.898 1.00 92.50 85 VAL A C 1
ATOM 679 O O . VAL A 1 85 ? -10.069 -7.674 -3.002 1.00 92.50 85 VAL A O 1
ATOM 682 N N . SER A 1 86 ? -12.184 -7.547 -3.739 1.00 91.00 86 SER A N 1
ATOM 683 C CA . SER A 1 86 ? -12.001 -8.505 -4.836 1.00 91.00 86 SER A CA 1
ATOM 684 C C . SER A 1 86 ? -11.278 -7.926 -6.049 1.00 91.00 86 SER A C 1
ATOM 686 O O . SER A 1 86 ? -10.698 -8.687 -6.814 1.00 91.00 86 SER A O 1
ATOM 688 N N . ASP A 1 87 ? -11.337 -6.608 -6.236 1.00 91.69 87 ASP A N 1
ATOM 689 C CA . ASP A 1 87 ? -10.788 -5.916 -7.401 1.00 91.69 87 ASP A CA 1
ATOM 690 C C . ASP A 1 87 ? -10.372 -4.486 -7.025 1.00 91.69 87 ASP A C 1
ATOM 692 O O . ASP A 1 87 ? -11.218 -3.647 -6.698 1.00 91.69 87 ASP A O 1
ATOM 696 N N . LEU A 1 88 ? -9.061 -4.231 -7.055 1.00 91.56 88 LEU A N 1
ATOM 697 C CA . LEU A 1 88 ? -8.461 -2.951 -6.677 1.00 91.56 88 LEU A CA 1
ATOM 698 C C . LEU A 1 88 ? -8.688 -1.846 -7.727 1.00 91.56 88 LEU A C 1
ATOM 700 O O . LEU A 1 88 ? -8.676 -0.673 -7.357 1.00 91.56 88 LEU A O 1
ATOM 704 N N . SER A 1 89 ? -8.973 -2.198 -8.987 1.00 90.44 89 SER A N 1
ATOM 705 C CA . SER A 1 89 ? -9.150 -1.234 -10.091 1.00 90.44 89 SER A CA 1
ATOM 706 C C . SER A 1 89 ? -10.435 -0.413 -9.990 1.00 90.44 89 SER A C 1
ATOM 708 O O . SER A 1 89 ? -10.544 0.704 -10.491 1.00 90.44 89 SER A O 1
ATOM 710 N N . THR A 1 90 ? -11.443 -0.943 -9.293 1.00 93.00 90 THR A N 1
ATOM 711 C CA . THR A 1 90 ? -12.785 -0.336 -9.229 1.00 93.00 90 THR A CA 1
ATOM 712 C C . THR A 1 90 ? -12.819 1.027 -8.530 1.00 93.00 90 THR A C 1
ATOM 714 O O . THR A 1 90 ? -13.830 1.732 -8.585 1.00 93.00 90 THR A O 1
ATOM 717 N N . ARG A 1 91 ? -11.733 1.396 -7.843 1.00 93.38 91 ARG A N 1
ATOM 718 C CA . ARG A 1 91 ? -11.599 2.604 -7.017 1.00 93.38 91 ARG A CA 1
ATOM 719 C C . ARG A 1 91 ? -10.243 3.292 -7.218 1.00 93.38 91 ARG A C 1
ATOM 721 O O . ARG A 1 91 ? -9.724 3.913 -6.287 1.00 93.38 91 ARG A O 1
ATOM 728 N N . SER A 1 92 ? -9.686 3.185 -8.419 1.00 90.50 92 SER A N 1
ATOM 729 C CA . SER A 1 92 ? -8.460 3.870 -8.824 1.00 90.50 92 SER A CA 1
ATOM 730 C C . SER A 1 92 ? -8.589 5.391 -8.784 1.00 90.50 92 SER A C 1
ATOM 732 O O . SER A 1 92 ? -9.625 5.943 -9.166 1.00 90.50 92 SER A O 1
ATOM 734 N N . GLN A 1 93 ? -7.554 6.074 -8.296 1.00 90.56 93 GLN A N 1
ATOM 735 C CA . GLN A 1 93 ? -7.464 7.530 -8.195 1.00 90.56 93 GLN A CA 1
ATOM 736 C C . GLN A 1 93 ? -6.031 8.018 -8.425 1.00 90.56 93 GLN A C 1
ATOM 738 O O . GLN A 1 93 ? -5.055 7.344 -8.102 1.00 90.56 93 GLN A O 1
ATOM 743 N N . ALA A 1 94 ? -5.923 9.262 -8.885 1.00 86.94 94 ALA A N 1
ATOM 744 C CA . ALA A 1 94 ? -4.670 10.002 -8.871 1.00 86.94 94 ALA A CA 1
ATOM 745 C C . ALA A 1 94 ? -4.18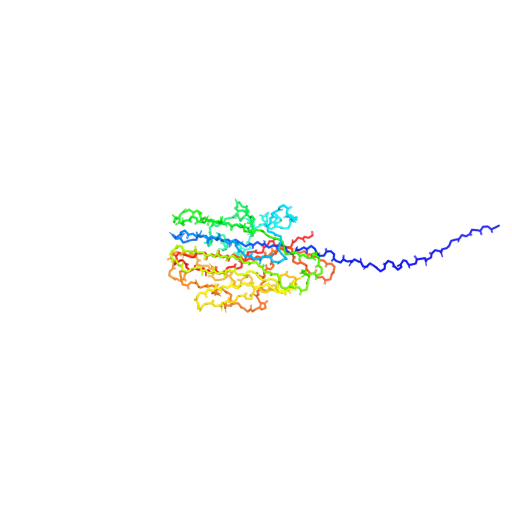9 10.245 -7.427 1.00 86.94 94 ALA A C 1
ATOM 747 O O . ALA A 1 94 ? -4.988 10.563 -6.540 1.00 86.94 94 ALA A O 1
ATOM 748 N N . ALA A 1 95 ? -2.878 10.153 -7.201 1.00 87.75 95 ALA A N 1
ATOM 749 C CA . ALA A 1 95 ? -2.237 10.395 -5.905 1.00 87.75 95 ALA A CA 1
ATOM 750 C C . ALA A 1 95 ? -2.089 11.902 -5.599 1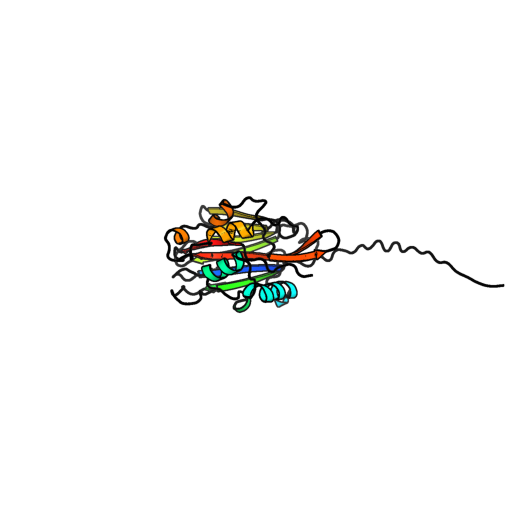.00 87.75 95 ALA A C 1
ATOM 752 O O . ALA A 1 95 ? -0.984 12.402 -5.403 1.00 87.75 95 ALA A O 1
ATOM 753 N N . ASN A 1 96 ? -3.197 12.650 -5.619 1.00 87.75 96 ASN A N 1
ATOM 754 C CA . ASN A 1 96 ? -3.217 14.099 -5.414 1.00 87.75 96 ASN A CA 1
ATOM 755 C C . ASN A 1 96 ? -4.394 14.548 -4.527 1.00 87.75 96 ASN A C 1
ATOM 757 O O . ASN A 1 96 ? -5.394 13.849 -4.393 1.00 87.75 96 ASN A O 1
ATOM 761 N N . GLY A 1 97 ? -4.286 15.734 -3.922 1.00 90.38 97 GLY A N 1
ATOM 762 C CA . GLY A 1 97 ? -5.387 16.363 -3.190 1.00 90.38 97 GLY A CA 1
ATOM 763 C C . GLY A 1 97 ? -5.828 15.628 -1.918 1.00 90.38 97 GLY A C 1
ATOM 764 O O . GLY A 1 97 ? -5.044 14.943 -1.261 1.00 90.38 97 GLY A O 1
ATOM 765 N N . ASN A 1 98 ? -7.099 15.826 -1.554 1.00 94.88 98 ASN A N 1
ATOM 766 C CA . ASN A 1 98 ? -7.697 15.320 -0.321 1.00 94.88 98 ASN A CA 1
ATOM 767 C C . ASN A 1 98 ? -8.767 14.269 -0.618 1.00 94.88 98 ASN A C 1
ATOM 769 O O . ASN A 1 98 ? -9.684 14.520 -1.400 1.00 94.88 98 ASN A O 1
ATOM 773 N N . HIS A 1 99 ? -8.699 13.140 0.084 1.00 96.62 99 HIS A N 1
ATOM 774 C CA . HIS A 1 99 ? -9.637 12.028 -0.047 1.00 96.62 99 HIS A CA 1
ATOM 775 C C . HIS A 1 99 ? -10.175 11.588 1.310 1.00 96.62 99 HIS A C 1
ATOM 777 O O . HIS A 1 99 ? -9.581 11.840 2.363 1.00 96.62 99 HIS A O 1
ATOM 783 N N . GLN A 1 100 ? -11.307 10.891 1.284 1.00 97.38 100 GLN A N 1
ATOM 784 C CA . GLN A 1 100 ? -11.927 10.336 2.477 1.00 97.38 100 GLN A CA 1
ATOM 785 C C . GLN A 1 100 ? -12.401 8.907 2.222 1.00 97.38 100 GLN A C 1
ATOM 787 O O . GLN A 1 100 ? -13.061 8.642 1.221 1.00 97.38 100 GLN A O 1
ATOM 792 N N . LEU A 1 101 ? -12.098 8.011 3.163 1.00 98.19 101 LEU A N 1
ATOM 793 C CA . LEU A 1 101 ? -12.692 6.681 3.250 1.00 98.19 101 LEU A CA 1
ATOM 794 C C . LEU A 1 101 ? -13.714 6.654 4.385 1.00 98.19 101 LEU A C 1
ATOM 796 O O . LEU A 1 101 ? -13.448 7.116 5.503 1.00 98.19 101 LEU A O 1
ATOM 800 N N . HIS A 1 102 ? -14.877 6.085 4.099 1.00 97.75 102 HIS A N 1
ATOM 801 C CA . HIS A 1 102 ? -15.981 5.959 5.038 1.00 97.75 102 HIS A CA 1
ATOM 802 C C . HIS A 1 102 ? -15.730 4.842 6.061 1.00 97.75 102 HIS A C 1
ATOM 804 O O . HIS A 1 102 ? -14.999 3.891 5.768 1.00 97.75 102 HIS A O 1
ATOM 810 N N . PRO A 1 103 ? -16.346 4.923 7.256 1.00 97.38 103 PRO A N 1
ATOM 811 C CA . PRO A 1 103 ? -16.298 3.865 8.252 1.00 97.38 103 PRO A CA 1
ATOM 812 C C . PRO A 1 103 ? -16.769 2.522 7.699 1.00 97.38 103 PRO A C 1
ATOM 814 O O . PRO A 1 103 ? -17.809 2.424 7.045 1.00 97.38 103 PRO A O 1
ATOM 817 N N . PHE A 1 104 ? -16.037 1.469 8.035 1.00 95.00 104 PHE A N 1
ATOM 818 C CA . PHE A 1 104 ? -16.396 0.110 7.687 1.00 95.00 104 PHE A CA 1
ATOM 819 C C . PHE A 1 104 ? -17.648 -0.360 8.431 1.00 95.00 104 PHE A C 1
ATOM 821 O O . PHE A 1 104 ? -17.746 -0.251 9.657 1.00 95.00 104 PHE A O 1
ATOM 828 N N . THR A 1 105 ? -18.577 -0.965 7.688 1.00 91.75 105 THR A N 1
ATOM 829 C CA . THR A 1 105 ? -19.744 -1.650 8.249 1.00 91.75 105 THR A CA 1
ATOM 830 C C . THR A 1 105 ? -19.537 -3.166 8.164 1.00 91.75 105 THR A C 1
ATOM 832 O O . THR A 1 105 ? -19.391 -3.702 7.066 1.00 91.75 105 THR A O 1
ATOM 835 N N . PRO A 1 106 ? -19.539 -3.902 9.293 1.00 85.25 106 PRO A N 1
ATOM 836 C CA . PRO A 1 106 ? -19.414 -5.356 9.277 1.00 85.25 106 PRO A CA 1
ATOM 837 C C . PRO A 1 106 ? -20.416 -6.014 8.320 1.00 85.25 106 PRO A C 1
ATOM 839 O O . PRO A 1 106 ? -21.615 -5.759 8.395 1.00 85.25 106 PRO A O 1
ATOM 842 N N . GLY A 1 107 ? -19.919 -6.877 7.433 1.00 84.06 107 GLY A N 1
ATOM 843 C CA . GLY A 1 107 ? -20.744 -7.552 6.424 1.00 84.06 107 GLY A CA 1
ATOM 844 C C . GLY A 1 107 ? -20.794 -6.865 5.056 1.00 84.06 107 GLY A C 1
ATOM 845 O O . GLY A 1 107 ? -21.264 -7.498 4.117 1.00 84.06 107 GLY A O 1
ATOM 846 N N . SER A 1 108 ? -20.267 -5.645 4.904 1.00 89.75 108 SER A N 1
ATOM 847 C CA . SER A 1 108 ? -20.074 -5.014 3.591 1.00 89.75 108 SER A CA 1
ATOM 848 C C . SER A 1 108 ? -18.654 -5.234 3.048 1.00 89.75 108 SER A C 1
ATOM 850 O O . SER A 1 108 ? -17.782 -5.782 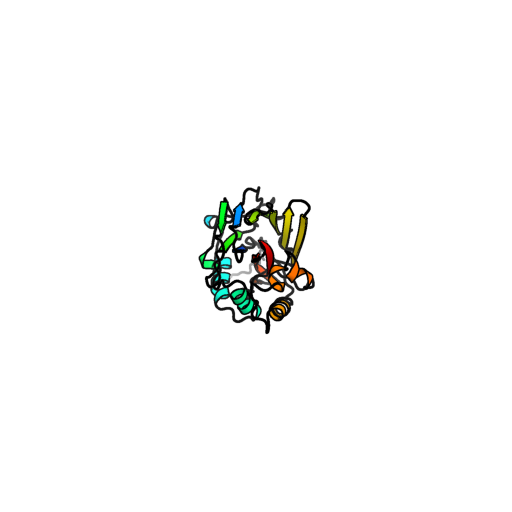3.734 1.00 89.75 108 SER A O 1
ATOM 852 N N . THR A 1 109 ? -18.425 -4.794 1.810 1.00 91.69 109 THR A N 1
ATOM 853 C CA . THR A 1 109 ? -17.086 -4.461 1.300 1.00 91.69 109 THR A CA 1
ATOM 854 C C . THR A 1 109 ? -16.619 -3.173 1.992 1.00 91.69 109 THR A C 1
ATOM 856 O O . THR A 1 109 ? -17.444 -2.268 2.173 1.00 91.69 109 THR A O 1
ATOM 859 N N . PRO A 1 110 ? -15.360 -3.082 2.452 1.00 95.00 110 PRO A N 1
ATOM 860 C CA . PRO A 1 110 ? -14.832 -1.848 3.017 1.00 95.00 110 PRO A CA 1
ATOM 861 C C . PRO A 1 110 ? -14.673 -0.763 1.966 1.00 95.00 110 PRO A C 1
ATOM 863 O O . PRO A 1 110 ? -14.512 -1.041 0.779 1.00 95.00 110 PRO A O 1
ATOM 866 N N . ASP A 1 111 ? -14.688 0.483 2.429 1.00 97.56 111 ASP A N 1
ATOM 867 C CA . ASP A 1 111 ? -14.323 1.597 1.572 1.00 97.56 111 ASP A CA 1
ATOM 868 C C . ASP A 1 111 ? -12.803 1.612 1.375 1.00 97.56 111 ASP A C 1
ATOM 870 O O . ASP A 1 111 ? -12.031 1.404 2.320 1.00 97.56 111 ASP A O 1
ATOM 874 N N . PHE A 1 112 ? -12.376 1.840 0.140 1.00 98.00 112 PHE A N 1
ATOM 875 C CA . PHE A 1 112 ? -10.967 1.864 -0.225 1.00 98.00 112 PHE A CA 1
ATOM 876 C C . PHE A 1 112 ? -10.720 2.795 -1.411 1.00 98.00 112 PHE A C 1
ATOM 878 O O . PHE A 1 112 ? -11.649 3.183 -2.128 1.00 98.00 112 PHE A O 1
ATOM 885 N N . LEU A 1 113 ? -9.460 3.162 -1.604 1.00 97.44 113 LEU A N 1
ATOM 886 C CA . LEU A 1 113 ? -8.964 3.859 -2.787 1.00 97.44 113 LEU A CA 1
ATOM 887 C C . LEU A 1 113 ? -7.640 3.230 -3.198 1.00 97.44 113 LEU A C 1
ATOM 889 O O . LEU A 1 113 ? -6.852 2.856 -2.331 1.00 97.44 113 LEU A O 1
ATOM 893 N N . SER A 1 114 ? -7.416 3.113 -4.501 1.00 95.06 114 SER A N 1
ATOM 894 C CA . SER A 1 114 ? -6.150 2.653 -5.063 1.00 95.06 114 SER A CA 1
ATOM 895 C C . SER A 1 114 ? -5.449 3.831 -5.721 1.00 95.06 114 SER A C 1
ATOM 897 O O . SER A 1 114 ? -5.990 4.403 -6.662 1.00 95.06 114 SER A O 1
ATOM 899 N N . PHE A 1 115 ? -4.297 4.246 -5.194 1.00 92.56 115 PHE A N 1
ATOM 900 C CA . PHE A 1 115 ? -3.559 5.376 -5.754 1.00 92.56 115 PHE A CA 1
ATOM 901 C C . PHE A 1 115 ? -2.519 4.896 -6.752 1.00 92.56 115 PHE A C 1
ATOM 903 O O . PHE A 1 115 ? -1.664 4.080 -6.410 1.00 92.56 115 PHE A O 1
ATOM 910 N N . GLU A 1 116 ? -2.598 5.432 -7.961 1.00 89.75 116 GLU A N 1
ATOM 911 C CA . GLU A 1 116 ? -1.741 5.071 -9.085 1.00 89.75 116 GLU A CA 1
ATOM 912 C C . GLU A 1 116 ? -0.753 6.198 -9.375 1.00 89.75 116 GLU A C 1
ATOM 914 O O . GLU A 1 116 ? -1.100 7.387 -9.341 1.00 89.75 116 GLU A O 1
ATOM 919 N N . MET A 1 117 ? 0.482 5.834 -9.697 1.00 87.00 117 MET A N 1
ATOM 920 C CA . MET A 1 117 ? 1.540 6.786 -10.022 1.00 87.00 117 MET A CA 1
ATOM 921 C C . MET A 1 117 ? 2.606 6.155 -10.918 1.00 87.00 117 MET A C 1
ATOM 923 O O . MET A 1 117 ? 2.754 4.938 -10.945 1.00 87.00 117 MET A O 1
ATOM 927 N N . GLU A 1 118 ? 3.416 6.981 -11.574 1.00 84.00 118 GLU A N 1
ATOM 928 C CA . GLU A 1 118 ? 4.651 6.546 -12.233 1.00 84.00 118 GLU A CA 1
ATOM 929 C C . GLU A 1 118 ? 5.850 7.303 -11.652 1.00 84.00 118 GLU A C 1
ATOM 931 O O . GLU A 1 118 ? 5.863 8.533 -11.552 1.00 84.00 118 GLU A O 1
ATOM 936 N N . MET A 1 119 ? 6.897 6.571 -11.281 1.00 78.69 119 MET A N 1
ATOM 937 C CA . MET A 1 119 ? 8.162 7.150 -10.842 1.00 78.69 119 MET A CA 1
ATOM 938 C C . MET A 1 119 ? 8.937 7.685 -12.049 1.00 78.69 119 MET A C 1
ATOM 940 O O . MET A 1 119 ? 9.467 6.908 -12.841 1.00 78.69 119 MET A O 1
ATOM 944 N N . LYS A 1 120 ? 9.077 9.012 -12.181 1.00 74.38 120 LYS A N 1
ATOM 945 C CA . LYS A 1 120 ? 9.700 9.652 -13.356 1.00 74.38 120 LYS A CA 1
ATOM 946 C C . LYS A 1 120 ? 11.090 9.087 -13.605 1.00 74.38 120 LYS A C 1
ATOM 948 O O . LYS A 1 120 ? 11.954 9.175 -12.736 1.00 74.38 120 LYS A O 1
ATOM 953 N N . ASN A 1 121 ? 11.324 8.547 -14.795 1.00 64.62 121 ASN A N 1
ATOM 954 C CA . ASN A 1 121 ? 12.641 8.042 -15.195 1.00 64.62 121 ASN A CA 1
ATOM 955 C C . ASN A 1 121 ? 13.331 8.920 -16.252 1.00 64.62 121 ASN A C 1
ATOM 957 O O . ASN A 1 121 ? 14.471 8.689 -16.644 1.00 64.62 121 ASN A O 1
ATOM 961 N N . SER A 1 122 ? 12.648 9.972 -16.708 1.00 55.41 122 SER A N 1
ATOM 962 C CA . SER A 1 122 ? 13.180 10.938 -17.664 1.00 55.41 122 SER A CA 1
ATOM 963 C C . SER A 1 122 ? 13.668 12.214 -16.971 1.00 55.41 122 SER A C 1
ATOM 965 O O . SER A 1 122 ? 12.918 12.845 -16.225 1.00 55.41 122 SER A O 1
ATOM 967 N N . GLY A 1 123 ? 14.897 12.632 -17.288 1.00 53.97 123 GLY A N 1
ATOM 968 C CA . GLY A 1 123 ? 15.519 13.872 -16.811 1.00 53.97 123 GLY A CA 1
ATOM 969 C C . GLY A 1 123 ? 16.659 13.620 -15.820 1.00 53.97 123 GLY A C 1
ATOM 970 O O . GLY A 1 123 ? 16.497 12.874 -14.860 1.00 53.97 123 GLY A O 1
ATOM 971 N N . LEU A 1 124 ? 17.807 14.277 -16.038 1.00 58.59 124 LEU A N 1
ATOM 972 C CA . LEU A 1 124 ? 19.034 14.116 -15.231 1.00 58.59 124 LEU A CA 1
ATOM 973 C C . LEU A 1 124 ? 18.794 14.284 -13.718 1.00 58.59 124 LEU A C 1
ATOM 975 O O . LEU A 1 124 ? 19.448 13.628 -12.922 1.00 58.59 124 LEU A O 1
ATOM 979 N N . HIS A 1 125 ? 17.829 15.121 -13.325 1.00 68.94 125 HIS A N 1
ATOM 980 C CA . HIS A 1 125 ? 17.498 15.365 -11.919 1.00 68.94 125 HIS A CA 1
ATOM 981 C C . HIS A 1 125 ? 16.723 14.217 -11.250 1.00 68.94 125 HIS A C 1
ATOM 983 O O . HIS A 1 125 ? 16.767 14.097 -10.037 1.00 68.94 125 HIS A O 1
ATOM 989 N N . CYS A 1 126 ? 15.994 13.379 -11.989 1.00 69.56 126 CYS A N 1
ATOM 990 C CA . CYS A 1 126 ? 15.140 12.342 -11.390 1.00 69.56 126 CYS A CA 1
ATOM 991 C C . CYS A 1 126 ? 15.739 10.939 -11.438 1.00 69.56 126 CYS A C 1
ATOM 993 O O . CYS A 1 126 ? 15.264 10.047 -10.745 1.00 69.56 126 CYS A O 1
ATOM 995 N N . PHE A 1 127 ? 16.774 10.744 -12.249 1.00 63.44 127 PHE A N 1
ATOM 996 C CA . PHE A 1 127 ? 17.427 9.451 -12.403 1.00 63.44 127 PHE A CA 1
ATOM 997 C C . PHE A 1 127 ? 18.336 9.105 -11.212 1.00 63.44 127 PHE A C 1
ATOM 999 O O . PHE A 1 127 ? 18.373 7.962 -10.773 1.00 63.44 127 PHE A O 1
ATOM 1006 N N . GLU A 1 128 ? 19.052 10.095 -10.672 1.00 63.00 128 GLU A N 1
ATOM 1007 C CA . GLU A 1 128 ? 20.055 9.894 -9.611 1.00 63.00 128 GLU A CA 1
ATOM 1008 C C . GLU A 1 128 ? 19.526 10.196 -8.201 1.00 63.00 128 GLU A C 1
ATOM 1010 O O . GLU A 1 128 ? 20.220 9.958 -7.213 1.00 63.00 128 GLU A O 1
ATOM 1015 N N . ASN A 1 129 ? 18.305 10.725 -8.099 1.00 65.88 129 ASN A N 1
ATOM 1016 C CA . ASN A 1 129 ? 17.729 11.178 -6.840 1.00 65.88 129 ASN A CA 1
ATOM 1017 C C . ASN A 1 129 ? 16.666 10.213 -6.314 1.00 65.88 129 ASN A C 1
ATOM 1019 O O . ASN A 1 129 ? 15.926 9.581 -7.065 1.00 65.88 129 ASN A O 1
ATOM 1023 N N . THR A 1 130 ? 16.580 10.158 -4.988 1.00 72.50 130 THR A N 1
ATOM 1024 C CA . THR A 1 130 ? 15.513 9.495 -4.242 1.00 72.50 130 THR A CA 1
ATOM 1025 C C . THR A 1 130 ? 14.153 10.063 -4.646 1.00 72.50 130 THR A C 1
ATOM 1027 O O . THR A 1 130 ? 13.937 11.271 -4.543 1.00 72.50 130 THR A O 1
ATOM 1030 N N . LYS A 1 131 ? 13.233 9.199 -5.083 1.00 80.25 131 LYS A N 1
ATOM 1031 C CA . LYS A 1 131 ? 11.871 9.594 -5.464 1.00 80.25 131 LYS A CA 1
ATOM 1032 C C . LYS A 1 131 ? 10.949 9.317 -4.294 1.00 80.25 131 LYS A C 1
ATOM 1034 O O . LYS A 1 131 ? 10.928 8.199 -3.782 1.00 80.25 131 LYS A O 1
ATOM 1039 N N . THR A 1 132 ? 10.201 10.323 -3.855 1.00 84.81 132 THR A N 1
ATOM 1040 C CA . THR A 1 132 ? 9.345 10.194 -2.674 1.00 84.81 132 THR A CA 1
ATOM 1041 C C . THR A 1 132 ? 7.929 10.645 -2.960 1.00 84.81 132 THR A C 1
ATOM 1043 O O . THR A 1 132 ? 7.722 11.691 -3.573 1.00 84.81 132 THR A O 1
ATOM 1046 N N . LEU A 1 133 ? 6.972 9.883 -2.440 1.00 87.62 133 LEU A N 1
ATOM 1047 C CA . LEU A 1 133 ? 5.573 10.264 -2.373 1.00 87.62 133 LEU A CA 1
ATOM 1048 C C . LEU A 1 133 ? 5.105 10.276 -0.923 1.00 87.62 133 LEU A C 1
ATOM 1050 O O . LEU A 1 133 ? 5.086 9.229 -0.272 1.00 87.62 133 LEU A O 1
ATOM 1054 N N . ASP A 1 134 ? 4.655 11.438 -0.462 1.00 92.25 134 ASP A N 1
ATOM 1055 C CA . ASP A 1 134 ? 4.086 11.600 0.873 1.00 92.25 134 ASP A CA 1
ATOM 1056 C C . ASP A 1 134 ? 2.559 11.594 0.847 1.00 92.25 134 ASP A C 1
ATOM 1058 O O . ASP A 1 134 ? 1.919 12.304 0.071 1.00 92.25 134 ASP A O 1
ATOM 1062 N N . MET A 1 135 ? 1.977 10.837 1.774 1.00 94.06 135 MET A N 1
ATOM 1063 C CA . MET A 1 135 ? 0.552 10.829 2.065 1.00 94.06 135 MET A CA 1
ATOM 1064 C C . MET A 1 135 ? 0.328 11.002 3.567 1.00 94.06 135 MET A C 1
ATOM 1066 O O . MET A 1 135 ? 0.684 10.151 4.384 1.00 94.06 135 MET A O 1
ATOM 1070 N N . ASN A 1 136 ? -0.328 12.088 3.947 1.00 96.12 136 ASN A N 1
ATOM 1071 C CA . ASN A 1 136 ? -0.816 12.290 5.301 1.00 96.12 136 ASN A CA 1
ATOM 1072 C C . ASN A 1 136 ? -2.105 11.497 5.513 1.00 96.12 136 ASN A C 1
ATOM 1074 O O . ASN A 1 136 ? -3.055 11.616 4.743 1.00 96.12 136 ASN A O 1
ATOM 1078 N N . VAL A 1 137 ? -2.156 10.718 6.590 1.00 96.56 137 VAL A N 1
ATOM 1079 C CA . VAL A 1 137 ? -3.295 9.871 6.941 1.00 96.56 137 VAL A CA 1
ATOM 1080 C C . VAL A 1 137 ? -3.763 10.196 8.351 1.00 96.56 137 VAL A C 1
ATOM 1082 O O . VAL A 1 137 ? -2.988 10.181 9.312 1.00 96.56 137 VAL A O 1
ATOM 1085 N N . LYS A 1 138 ? -5.065 10.452 8.484 1.00 97.31 138 LYS A N 1
ATOM 1086 C CA . LYS A 1 138 ? -5.748 10.668 9.761 1.00 97.31 138 LYS A CA 1
ATOM 1087 C C . LYS A 1 138 ? -6.875 9.659 9.922 1.00 97.31 138 LYS A C 1
ATOM 1089 O O . LYS A 1 138 ? -7.778 9.615 9.096 1.00 97.31 138 LYS A O 1
ATOM 1094 N N . VAL A 1 139 ? -6.858 8.896 11.012 1.00 97.00 139 VAL A N 1
ATOM 1095 C CA . VAL A 1 139 ? -7.896 7.901 11.333 1.00 97.00 139 VAL A CA 1
ATOM 1096 C C . VAL A 1 139 ? -8.726 8.404 12.512 1.00 97.00 139 VAL A C 1
ATOM 1098 O O . VAL A 1 139 ? -8.258 8.415 13.649 1.00 97.00 139 VAL A O 1
ATOM 1101 N N . GLY A 1 140 ? -9.957 8.847 12.260 1.00 94.75 140 GLY A N 1
ATOM 1102 C CA . GLY A 1 140 ? -10.846 9.391 13.289 1.00 94.75 140 GLY A CA 1
ATOM 1103 C C . GLY A 1 140 ? -10.204 10.535 14.086 1.00 94.75 140 GLY A C 1
ATOM 1104 O O . GLY A 1 140 ? -9.789 11.549 13.523 1.00 94.75 140 GLY A O 1
ATOM 1105 N N . GLY A 1 141 ? -10.141 10.376 15.412 1.00 91.62 141 GLY A N 1
ATOM 1106 C CA . GLY A 1 141 ? -9.522 11.338 16.333 1.00 91.62 141 GLY A CA 1
ATOM 1107 C C . GLY A 1 141 ? -8.013 11.162 16.546 1.00 91.62 141 GLY A C 1
ATOM 1108 O O . GLY A 1 141 ? -7.439 11.904 17.341 1.00 91.62 141 GLY A O 1
ATOM 1109 N N . ASN A 1 142 ? -7.373 10.195 15.881 1.00 93.06 142 ASN A N 1
ATOM 1110 C CA . ASN A 1 142 ? -5.955 9.900 16.081 1.00 93.06 142 ASN A CA 1
ATOM 1111 C C . ASN A 1 142 ? -5.048 11.014 15.522 1.00 93.06 142 ASN A C 1
ATOM 1113 O O . ASN A 1 142 ? -5.472 11.781 14.646 1.00 93.06 142 ASN A O 1
ATOM 1117 N N . PRO A 1 143 ? -3.786 11.095 15.992 1.00 94.44 143 PRO A N 1
ATOM 1118 C CA . PRO A 1 143 ? -2.780 11.952 15.381 1.00 94.44 143 PRO A CA 1
ATOM 1119 C C . PRO A 1 143 ? -2.619 11.666 13.886 1.00 94.44 143 PRO A C 1
ATOM 1121 O O . PRO A 1 143 ? -2.799 10.535 13.431 1.00 94.44 143 PRO A O 1
ATOM 1124 N N . VAL A 1 144 ? -2.249 12.702 13.138 1.00 95.94 144 VAL A N 1
ATOM 1125 C CA . VAL A 1 144 ? -1.882 12.566 11.727 1.00 95.94 144 VAL A CA 1
ATOM 1126 C C . VAL A 1 144 ? -0.514 11.896 11.640 1.00 95.94 144 VAL A C 1
ATOM 1128 O O . VAL A 1 144 ? 0.413 12.284 12.355 1.00 95.94 144 VAL A O 1
ATOM 1131 N N . TYR A 1 145 ? -0.400 10.908 10.757 1.00 95.75 145 TYR A N 1
ATOM 1132 C CA . TYR A 1 145 ? 0.870 10.301 10.370 1.00 95.75 145 TYR A CA 1
ATOM 1133 C C . TYR A 1 145 ? 1.108 10.544 8.885 1.00 95.75 145 TYR A C 1
ATOM 1135 O O . TYR A 1 145 ? 0.183 10.417 8.087 1.00 95.75 145 TYR A O 1
ATOM 1143 N N . THR A 1 146 ? 2.343 10.851 8.518 1.00 95.81 146 THR A N 1
ATOM 1144 C CA . THR A 1 146 ? 2.792 10.873 7.128 1.00 95.81 146 THR A CA 1
ATOM 1145 C C . THR A 1 146 ? 3.319 9.492 6.783 1.00 95.81 146 THR A C 1
ATOM 1147 O O . THR A 1 146 ? 4.215 8.974 7.452 1.00 95.81 146 THR A O 1
ATOM 1150 N N . TYR A 1 147 ? 2.755 8.889 5.749 1.00 94.88 147 TYR A N 1
ATOM 1151 C CA . TYR A 1 147 ? 3.315 7.711 5.119 1.00 94.88 147 TYR A CA 1
ATOM 1152 C C . TYR A 1 147 ? 4.095 8.164 3.897 1.00 94.88 147 TYR A C 1
ATOM 1154 O O . TYR A 1 147 ? 3.591 8.978 3.129 1.00 94.88 147 TYR A O 1
ATOM 1162 N N . ARG A 1 148 ? 5.318 7.666 3.740 1.00 92.69 148 ARG A N 1
ATOM 1163 C CA . ARG A 1 148 ? 6.183 8.015 2.611 1.00 92.69 148 ARG A CA 1
ATOM 1164 C C . ARG A 1 148 ? 6.553 6.759 1.859 1.00 92.69 148 ARG A C 1
ATOM 1166 O O . ARG A 1 148 ? 7.193 5.884 2.440 1.00 92.69 148 ARG A O 1
ATOM 1173 N N . LEU A 1 149 ? 6.177 6.699 0.591 1.00 89.31 149 LEU A N 1
ATOM 1174 C CA . LEU A 1 149 ? 6.707 5.718 -0.340 1.00 89.31 149 LEU A CA 1
ATOM 1175 C C . LEU A 1 149 ? 7.992 6.284 -0.941 1.00 89.31 149 LEU A C 1
ATOM 1177 O O . LEU A 1 149 ? 8.025 7.436 -1.369 1.00 89.31 149 LEU A O 1
ATOM 1181 N N . ASN A 1 150 ? 9.055 5.496 -0.909 1.00 87.12 150 ASN A N 1
ATOM 1182 C CA . ASN A 1 150 ? 10.382 5.891 -1.340 1.00 87.12 150 ASN A CA 1
ATOM 1183 C C . ASN A 1 150 ? 10.929 4.860 -2.332 1.00 87.12 150 ASN A C 1
ATOM 1185 O O . ASN A 1 150 ? 10.976 3.680 -1.998 1.00 87.12 150 ASN A O 1
ATOM 1189 N N . ASP A 1 151 ? 11.381 5.318 -3.496 1.00 80.56 151 ASP A N 1
ATOM 1190 C CA . ASP A 1 151 ? 12.228 4.556 -4.414 1.00 80.56 151 ASP A CA 1
ATOM 1191 C C . ASP A 1 151 ? 13.644 5.149 -4.380 1.00 80.56 151 ASP A C 1
ATOM 1193 O O . ASP A 1 151 ? 13.947 6.181 -4.998 1.00 80.56 151 ASP A O 1
ATOM 1197 N N . ALA A 1 152 ? 14.526 4.510 -3.608 1.00 65.44 152 ALA A N 1
ATOM 1198 C CA . ALA A 1 152 ? 15.924 4.896 -3.504 1.00 65.44 152 ALA A CA 1
ATOM 1199 C C . ALA A 1 152 ? 16.706 4.349 -4.713 1.00 65.44 152 ALA A C 1
ATOM 1201 O O . ALA A 1 152 ? 17.447 3.376 -4.603 1.00 65.44 152 ALA A O 1
ATOM 1202 N N . GLY A 1 153 ? 16.541 4.989 -5.874 1.00 60.75 153 GLY A N 1
ATOM 1203 C CA . GLY A 1 153 ? 17.347 4.730 -7.070 1.00 60.75 153 GLY A CA 1
ATOM 1204 C C . GLY A 1 153 ? 17.000 3.439 -7.816 1.00 60.75 153 GLY A C 1
ATOM 1205 O O . GLY A 1 153 ? 17.865 2.574 -7.962 1.00 60.75 153 GLY A O 1
ATOM 1206 N N . LEU A 1 154 ? 15.759 3.324 -8.308 1.00 57.84 154 LEU A N 1
ATOM 1207 C CA . LEU A 1 154 ? 15.221 2.259 -9.180 1.00 57.84 154 LEU A CA 1
ATOM 1208 C C . LEU A 1 154 ? 15.374 0.818 -8.659 1.00 57.84 154 LEU A C 1
ATOM 1210 O O . LEU A 1 154 ? 15.057 -0.131 -9.372 1.00 57.84 154 LEU A O 1
ATOM 1214 N N . THR A 1 155 ? 15.904 0.617 -7.455 1.00 63.34 155 THR A N 1
ATOM 1215 C CA . THR A 1 155 ? 16.385 -0.701 -7.017 1.00 63.34 155 THR A CA 1
ATOM 1216 C C . THR A 1 155 ? 15.983 -1.059 -5.596 1.00 63.34 155 THR A C 1
ATOM 1218 O O . THR A 1 155 ? 16.184 -2.204 -5.200 1.00 63.34 155 THR A O 1
ATOM 1221 N N . HIS A 1 156 ? 15.384 -0.138 -4.833 1.00 78.19 156 HIS A N 1
ATOM 1222 C CA . HIS A 1 156 ? 15.102 -0.388 -3.424 1.00 78.19 156 HIS A CA 1
ATOM 1223 C C . HIS A 1 156 ? 13.930 0.451 -2.900 1.00 78.19 156 HIS A C 1
ATOM 1225 O O . HIS A 1 156 ? 14.059 1.659 -2.672 1.00 78.19 156 HIS A O 1
ATOM 1231 N N . TRP A 1 157 ? 12.787 -0.209 -2.703 1.00 85.00 157 TRP A N 1
ATOM 1232 C CA . TRP A 1 157 ? 11.556 0.429 -2.257 1.00 85.00 157 TRP A CA 1
ATOM 1233 C C . TRP A 1 157 ? 11.425 0.382 -0.743 1.00 85.00 157 TRP A C 1
ATOM 1235 O O . TRP A 1 157 ? 11.636 -0.642 -0.096 1.00 85.00 157 TRP A O 1
ATOM 1245 N N . GLN A 1 158 ? 11.034 1.510 -0.166 1.00 90.06 158 GLN A N 1
ATOM 1246 C CA . GLN A 1 158 ? 10.870 1.664 1.270 1.00 90.06 158 GLN A CA 1
ATOM 1247 C C . GLN A 1 158 ? 9.559 2.374 1.572 1.00 90.06 158 GLN A C 1
ATOM 1249 O O . GLN A 1 158 ? 9.151 3.302 0.873 1.00 90.06 158 GLN A O 1
ATOM 1254 N N . LEU A 1 159 ? 8.917 1.963 2.659 1.00 92.50 159 LEU A N 1
ATOM 1255 C CA . LEU A 1 159 ? 7.704 2.583 3.164 1.00 92.50 159 LEU A CA 1
ATOM 1256 C C . LEU A 1 159 ? 7.942 3.085 4.582 1.00 92.50 159 LEU A C 1
ATOM 1258 O O . LEU A 1 159 ? 8.217 2.310 5.498 1.00 92.50 159 LEU A O 1
ATOM 1262 N N . TYR A 1 160 ? 7.798 4.388 4.780 1.00 94.56 160 TYR A N 1
ATOM 1263 C CA . TYR A 1 160 ? 7.961 5.011 6.085 1.00 94.56 160 TYR A CA 1
ATOM 1264 C C . TYR A 1 160 ? 6.619 5.353 6.707 1.00 94.56 160 TYR A C 1
ATOM 1266 O O . TYR A 1 160 ? 5.667 5.709 6.015 1.00 94.56 160 TYR A O 1
ATOM 1274 N N . LYS A 1 161 ? 6.592 5.334 8.038 1.00 95.88 161 LYS A N 1
ATOM 1275 C CA . LYS A 1 161 ? 5.560 5.938 8.874 1.00 95.88 161 LYS A CA 1
ATOM 1276 C C . LYS A 1 161 ? 6.213 6.967 9.788 1.00 95.88 161 LYS A C 1
ATOM 1278 O O . LYS A 1 161 ? 6.994 6.620 10.676 1.00 95.88 161 LYS A O 1
ATOM 1283 N N . ILE A 1 162 ? 5.851 8.226 9.587 1.00 95.75 162 ILE A N 1
ATOM 1284 C CA . ILE A 1 162 ? 6.425 9.395 10.248 1.00 95.75 162 ILE A CA 1
ATOM 1285 C C . ILE A 1 162 ? 5.315 10.101 11.030 1.00 95.75 162 ILE A C 1
ATOM 1287 O O . ILE A 1 162 ? 4.216 10.316 10.524 1.00 95.75 162 ILE A O 1
ATOM 1291 N N . GLY A 1 163 ? 5.568 10.456 12.286 1.00 93.12 163 GLY A N 1
ATOM 1292 C CA . GLY A 1 163 ? 4.607 11.191 13.104 1.00 93.12 163 GLY A CA 1
ATOM 1293 C C . GLY A 1 163 ? 5.118 11.484 14.513 1.00 93.12 163 GLY A C 1
ATOM 1294 O O . GLY A 1 163 ? 6.299 11.282 14.803 1.00 93.12 163 GLY A O 1
ATOM 1295 N N . PRO A 1 164 ? 4.249 11.962 15.420 1.00 89.81 164 PRO A N 1
ATOM 1296 C CA . PRO A 1 164 ? 4.649 12.354 16.769 1.00 89.81 164 PRO A CA 1
ATOM 1297 C C . PRO A 1 164 ? 5.320 11.202 17.531 1.00 89.81 164 PRO A C 1
ATOM 1299 O O . PRO A 1 164 ? 4.665 10.235 17.913 1.00 89.81 164 PRO A O 1
ATOM 1302 N N . GLY A 1 165 ? 6.638 11.302 17.731 1.00 89.69 165 GLY A N 1
ATOM 1303 C CA . GLY A 1 165 ? 7.437 10.281 18.417 1.00 89.69 165 GLY A CA 1
ATOM 1304 C C . GLY A 1 165 ? 7.586 8.953 17.663 1.00 89.69 165 GLY A C 1
ATOM 1305 O O . GLY A 1 165 ? 8.035 7.979 18.259 1.00 89.69 165 GLY A O 1
ATOM 1306 N N . VAL A 1 166 ? 7.213 8.894 16.379 1.00 91.81 166 VAL A N 1
ATOM 1307 C CA . VAL A 1 166 ? 7.282 7.681 15.553 1.00 91.81 166 VAL A CA 1
ATOM 1308 C C . VAL A 1 166 ? 8.040 7.982 14.268 1.00 91.81 166 VAL A C 1
ATOM 1310 O O . VAL A 1 166 ? 7.666 8.872 13.508 1.00 91.81 166 VAL A O 1
ATOM 1313 N N . ASN A 1 167 ? 9.082 7.197 14.016 1.00 93.69 167 ASN A N 1
ATOM 1314 C CA . ASN A 1 167 ? 9.754 7.123 12.728 1.00 93.69 167 ASN A CA 1
ATOM 1315 C C . ASN A 1 167 ? 10.099 5.653 12.474 1.00 93.69 167 ASN A C 1
ATOM 1317 O O . ASN A 1 167 ? 11.054 5.129 13.046 1.00 93.69 167 ASN A O 1
ATOM 1321 N N . GLN A 1 168 ? 9.245 4.975 11.715 1.00 95.25 168 GLN A N 1
ATOM 1322 C CA . GLN A 1 168 ? 9.388 3.561 11.375 1.00 95.25 168 GLN A CA 1
ATOM 1323 C C . GLN A 1 168 ? 9.544 3.418 9.866 1.00 95.25 168 GLN A C 1
ATOM 1325 O O . GLN A 1 168 ? 8.964 4.195 9.110 1.00 95.25 168 GLN A O 1
ATOM 1330 N N . MET A 1 169 ? 10.300 2.412 9.441 1.00 93.50 169 MET A N 1
ATOM 1331 C CA . MET A 1 169 ? 10.573 2.115 8.040 1.00 93.50 169 MET A CA 1
ATOM 1332 C C . MET A 1 169 ? 10.392 0.619 7.810 1.00 93.50 169 MET A C 1
ATOM 1334 O O . MET A 1 169 ? 10.801 -0.190 8.644 1.00 93.50 169 MET A O 1
ATOM 1338 N N . ILE A 1 170 ? 9.758 0.279 6.695 1.00 91.50 170 ILE A N 1
ATOM 1339 C CA . ILE A 1 170 ? 9.707 -1.067 6.143 1.00 91.50 170 ILE A CA 1
ATOM 1340 C C . ILE A 1 170 ? 10.518 -1.045 4.859 1.00 91.50 170 ILE A C 1
ATOM 1342 O O . ILE A 1 170 ? 10.227 -0.269 3.949 1.00 91.50 170 ILE A O 1
ATOM 1346 N N . ASP A 1 171 ? 11.518 -1.910 4.807 1.00 89.50 171 ASP A N 1
ATOM 1347 C CA . ASP A 1 171 ? 12.198 -2.266 3.575 1.00 89.50 171 ASP A CA 1
ATOM 1348 C C . ASP A 1 171 ? 11.273 -3.216 2.817 1.00 89.50 171 ASP A C 1
ATOM 1350 O O . ASP A 1 171 ? 10.955 -4.290 3.339 1.00 89.50 171 ASP A O 1
ATOM 1354 N N . LEU A 1 172 ? 10.764 -2.772 1.666 1.00 85.75 172 LEU A N 1
ATOM 1355 C CA . LEU A 1 172 ? 9.871 -3.555 0.813 1.00 85.75 172 LEU A CA 1
ATOM 1356 C C . LEU A 1 172 ? 10.659 -4.440 -0.159 1.00 85.75 172 LEU A C 1
ATOM 1358 O O . LEU A 1 172 ? 10.058 -5.273 -0.829 1.00 85.75 172 LEU A O 1
ATOM 1362 N N . GLY A 1 173 ? 11.981 -4.275 -0.221 1.00 80.69 173 GLY A N 1
ATOM 1363 C CA . GLY A 1 173 ? 12.855 -4.975 -1.140 1.00 80.69 173 GLY A CA 1
ATOM 1364 C C . GLY A 1 173 ? 12.962 -4.299 -2.503 1.00 80.69 173 GLY A C 1
ATOM 1365 O O . GLY A 1 173 ? 12.621 -3.127 -2.705 1.00 80.69 173 GLY A O 1
ATOM 1366 N N . ALA A 1 174 ? 13.506 -5.044 -3.456 1.00 73.81 174 ALA A N 1
ATOM 1367 C CA . ALA A 1 174 ? 13.781 -4.517 -4.778 1.00 73.81 174 ALA A CA 1
ATOM 1368 C C . ALA A 1 174 ? 12.494 -4.375 -5.607 1.00 73.81 174 ALA A C 1
ATOM 1370 O O . ALA A 1 174 ? 11.608 -5.226 -5.584 1.00 73.81 174 ALA A O 1
ATOM 1371 N N . GLY A 1 175 ? 12.404 -3.280 -6.359 1.00 61.88 175 GLY A N 1
ATOM 1372 C CA . GLY A 1 175 ? 11.348 -3.040 -7.349 1.00 61.88 175 GLY A CA 1
ATOM 1373 C C . GLY A 1 175 ? 11.944 -2.768 -8.721 1.00 61.88 175 GLY A C 1
ATOM 1374 O O . GLY A 1 175 ? 11.470 -1.893 -9.430 1.00 61.88 175 GLY A O 1
ATOM 1375 N N . GLY A 1 176 ? 13.033 -3.473 -9.040 1.00 53.75 176 GLY A N 1
ATOM 1376 C CA . GLY A 1 176 ? 13.802 -3.301 -10.273 1.00 53.75 176 GLY A CA 1
ATOM 1377 C C . GLY A 1 176 ? 14.712 -4.477 -10.642 1.00 53.75 176 GLY A C 1
ATOM 1378 O O . GLY A 1 176 ? 15.099 -4.555 -11.795 1.00 53.75 176 GLY A O 1
ATOM 1379 N N . HIS A 1 177 ? 15.021 -5.400 -9.718 1.00 51.34 177 HIS A N 1
ATOM 1380 C CA . HIS A 1 177 ? 15.694 -6.687 -9.965 1.00 51.34 177 HIS A CA 1
ATOM 1381 C C . HIS A 1 177 ? 15.333 -7.689 -8.852 1.00 51.34 177 HIS A C 1
ATOM 1383 O O . HIS A 1 177 ? 15.024 -7.279 -7.740 1.00 51.34 177 HIS A O 1
ATOM 1389 N N . PHE A 1 178 ? 15.347 -8.988 -9.150 1.00 45.41 178 PHE A N 1
ATOM 1390 C CA . PHE A 1 178 ? 14.596 -10.012 -8.413 1.00 45.41 178 PHE A CA 1
ATOM 1391 C C . PHE A 1 178 ? 15.372 -10.795 -7.337 1.00 45.41 178 PHE A C 1
ATOM 1393 O O . PHE A 1 178 ? 16.543 -11.124 -7.532 1.00 45.41 178 PHE A O 1
ATOM 1400 N N . ASN A 1 179 ? 14.652 -11.192 -6.276 1.00 46.25 179 ASN A N 1
ATOM 1401 C CA . ASN A 1 179 ? 14.789 -12.468 -5.554 1.00 46.25 179 ASN A CA 1
ATOM 1402 C C . ASN A 1 179 ? 13.388 -12.884 -5.032 1.00 46.25 179 ASN A C 1
ATOM 1404 O O . ASN A 1 179 ? 12.690 -12.069 -4.435 1.00 46.25 179 ASN A O 1
ATOM 1408 N N . TRP A 1 180 ? 12.946 -14.117 -5.319 1.00 46.59 180 TRP A N 1
ATOM 1409 C CA . TRP A 1 180 ? 11.515 -14.498 -5.381 1.00 46.59 180 TRP A CA 1
ATOM 1410 C C . TRP A 1 180 ? 10.871 -15.100 -4.126 1.00 46.59 180 TRP A C 1
ATOM 1412 O O . TRP A 1 180 ? 9.704 -15.481 -4.163 1.00 46.59 180 TRP A O 1
ATOM 1422 N N . GLU A 1 181 ? 11.575 -15.309 -3.022 1.00 53.31 181 GLU A N 1
ATOM 1423 C CA . GLU A 1 181 ? 11.084 -16.321 -2.070 1.00 53.31 181 GLU A CA 1
ATOM 1424 C C . GLU A 1 181 ? 9.982 -15.947 -1.032 1.00 53.31 181 GLU A C 1
ATOM 1426 O O . GLU A 1 181 ? 9.710 -16.801 -0.186 1.00 53.31 181 GLU A O 1
ATOM 1431 N N . PRO A 1 182 ? 9.233 -14.809 -1.038 1.00 53.25 182 PRO A N 1
ATOM 1432 C CA . PRO A 1 182 ? 8.464 -14.487 0.176 1.00 53.25 182 PRO A CA 1
ATOM 1433 C C . PRO A 1 182 ? 6.959 -14.736 0.239 1.00 53.25 182 PRO A C 1
ATOM 1435 O O . PRO A 1 182 ? 6.407 -14.769 1.345 1.00 53.25 182 PRO A O 1
ATOM 1438 N N . LEU A 1 183 ? 6.243 -14.866 -0.880 1.00 58.44 183 LEU A N 1
ATOM 1439 C CA . LEU A 1 183 ? 4.775 -14.742 -0.829 1.00 58.44 183 LEU A CA 1
ATOM 1440 C C . LEU A 1 183 ? 4.071 -15.960 -0.200 1.00 58.44 183 LEU A C 1
ATOM 1442 O O . LEU A 1 183 ? 3.049 -15.806 0.474 1.00 58.44 183 LEU A O 1
ATOM 1446 N N . THR A 1 184 ? 4.656 -17.155 -0.296 1.00 62.47 184 THR A N 1
ATOM 1447 C CA . THR A 1 184 ? 4.138 -18.382 0.338 1.00 62.47 184 THR A CA 1
ATOM 1448 C C . THR A 1 184 ? 4.237 -18.346 1.866 1.00 62.47 184 THR A C 1
ATOM 1450 O O . THR A 1 184 ? 3.339 -18.828 2.558 1.00 62.47 184 THR A O 1
ATOM 1453 N N . ALA A 1 185 ? 5.282 -17.726 2.427 1.00 64.50 185 ALA A N 1
ATOM 1454 C CA . ALA A 1 185 ? 5.422 -17.576 3.879 1.00 64.50 185 ALA A CA 1
ATOM 1455 C C . ALA A 1 185 ? 4.335 -16.662 4.472 1.00 64.50 185 ALA A C 1
ATOM 1457 O O . ALA A 1 185 ? 3.852 -16.895 5.583 1.00 64.50 185 ALA A O 1
ATOM 1458 N N . ILE A 1 186 ? 3.910 -15.644 3.717 1.00 68.12 186 ILE A N 1
ATOM 1459 C CA . ILE A 1 186 ? 2.830 -14.739 4.122 1.00 68.12 186 ILE A CA 1
ATOM 1460 C C . ILE A 1 186 ? 1.477 -15.442 4.019 1.00 68.12 186 ILE A C 1
ATOM 1462 O O . ILE A 1 186 ? 0.669 -15.314 4.938 1.00 68.12 186 ILE A O 1
ATOM 1466 N N . ALA A 1 187 ? 1.234 -16.223 2.960 1.00 70.75 187 ALA A N 1
ATOM 1467 C CA . ALA A 1 187 ? 0.013 -17.021 2.830 1.00 70.75 187 ALA A CA 1
ATOM 1468 C C . ALA A 1 187 ? -0.193 -17.943 4.047 1.00 70.75 187 ALA A C 1
ATOM 1470 O O . ALA A 1 187 ? -1.285 -17.976 4.621 1.00 70.75 187 ALA A O 1
ATOM 1471 N N . ALA A 1 188 ? 0.880 -18.568 4.543 1.00 70.31 188 ALA A N 1
ATOM 1472 C CA . ALA A 1 188 ? 0.851 -19.411 5.738 1.00 70.31 188 ALA A CA 1
ATOM 1473 C C . ALA A 1 188 ? 0.434 -18.673 7.032 1.00 70.31 188 ALA A C 1
ATOM 1475 O O . ALA A 1 188 ? -0.084 -19.303 7.957 1.00 70.31 188 ALA A O 1
ATOM 1476 N N . LEU A 1 189 ? 0.584 -17.341 7.119 1.00 67.00 189 LEU A N 1
ATOM 1477 C CA . LEU A 1 189 ? 0.043 -16.555 8.244 1.00 67.00 189 LEU A CA 1
ATOM 1478 C C . LEU A 1 189 ? -1.496 -16.603 8.299 1.00 67.00 189 LEU A C 1
ATOM 1480 O O . LEU A 1 189 ? -2.082 -16.384 9.366 1.00 67.00 189 LEU A O 1
ATOM 1484 N N . PHE A 1 190 ? -2.134 -16.903 7.164 1.00 67.38 190 PHE A N 1
ATOM 1485 C CA . PHE A 1 190 ? -3.581 -16.938 6.968 1.00 67.38 190 PHE A CA 1
ATOM 1486 C C . PHE A 1 190 ? -4.129 -18.342 6.651 1.00 67.38 190 PHE A C 1
ATOM 1488 O O . PHE A 1 190 ? -5.337 -18.565 6.758 1.00 67.38 190 PHE A O 1
ATOM 1495 N N . GLU A 1 191 ? -3.283 -19.317 6.312 1.00 61.34 191 GLU A N 1
ATOM 1496 C CA . GLU A 1 191 ? -3.711 -20.700 6.085 1.00 61.34 191 GLU A CA 1
ATOM 1497 C C . GLU A 1 191 ? -4.326 -21.327 7.350 1.00 61.34 191 GLU A C 1
ATOM 1499 O O . GLU A 1 191 ? -3.750 -21.347 8.439 1.00 61.34 191 GLU A O 1
ATOM 1504 N N . GLY A 1 192 ? -5.554 -21.836 7.217 1.00 54.03 192 GLY A N 1
ATOM 1505 C CA . GLY A 1 192 ? -6.292 -22.490 8.305 1.00 54.03 192 GLY A CA 1
ATOM 1506 C C . GLY A 1 192 ? -6.937 -21.546 9.328 1.00 54.03 192 GLY A C 1
ATOM 1507 O O . GLY A 1 192 ? -7.676 -22.009 10.199 1.00 54.03 192 GLY A O 1
ATOM 1508 N N . LYS A 1 193 ? -6.726 -20.231 9.216 1.00 55.34 193 LYS A N 1
ATOM 1509 C CA . LYS A 1 193 ? -7.421 -19.209 10.004 1.00 55.34 193 LYS A CA 1
ATOM 1510 C C . LYS A 1 193 ? -8.115 -18.273 9.032 1.00 55.34 193 LYS A C 1
ATOM 1512 O O . LYS A 1 193 ? -7.453 -17.421 8.468 1.00 55.34 193 LYS A O 1
ATOM 1517 N N . GLU A 1 194 ? -9.434 -18.373 8.861 1.00 56.47 194 GLU A N 1
ATOM 1518 C CA . GLU A 1 194 ? -10.176 -17.248 8.273 1.00 56.47 194 GLU A CA 1
ATOM 1519 C C . GLU A 1 194 ? -9.910 -16.039 9.185 1.00 56.47 194 GLU A C 1
ATOM 1521 O O . GLU A 1 194 ? -10.340 -16.058 10.349 1.00 56.47 194 GLU A O 1
ATOM 1526 N N . PRO A 1 195 ? -9.122 -15.039 8.750 1.00 56.19 195 PRO A N 1
ATOM 1527 C CA . PRO A 1 195 ? -8.739 -13.959 9.633 1.00 56.19 195 PRO A CA 1
ATOM 1528 C C . PRO A 1 195 ? -9.997 -13.160 9.951 1.00 56.19 195 PRO A C 1
ATOM 1530 O O . PRO A 1 195 ? -10.532 -12.414 9.132 1.00 56.19 195 PRO A O 1
ATOM 1533 N N . SER A 1 196 ? -10.498 -13.318 11.174 1.00 69.12 196 SER A N 1
ATOM 1534 C CA . SER A 1 196 ? -11.545 -12.435 11.656 1.00 69.12 196 SER A CA 1
ATOM 1535 C C . SER A 1 196 ? -10.901 -11.077 11.882 1.00 69.12 196 SER A C 1
ATOM 1537 O O . SER A 1 196 ? -10.076 -10.926 12.786 1.00 69.12 196 SER A O 1
ATOM 1539 N N . TYR A 1 197 ? -11.272 -10.079 11.080 1.00 70.25 197 TYR A N 1
ATOM 1540 C CA . TYR A 1 197 ? -10.807 -8.699 11.262 1.00 70.25 197 TYR A CA 1
ATOM 1541 C C . TYR A 1 197 ? -11.142 -8.183 12.671 1.00 70.25 197 TYR A C 1
ATOM 1543 O O . TYR A 1 197 ? -10.389 -7.403 13.240 1.00 70.25 197 TYR A O 1
ATOM 1551 N N . SER A 1 198 ? -12.216 -8.688 13.288 1.00 71.19 198 SER A N 1
ATOM 1552 C CA . SER A 1 198 ? -12.580 -8.409 14.683 1.00 71.19 198 SER A CA 1
ATOM 1553 C C . SER A 1 198 ? -11.750 -9.161 15.733 1.00 71.19 198 SER A C 1
ATOM 1555 O O . SER A 1 198 ? -11.986 -8.984 16.928 1.00 71.19 198 SER A O 1
ATOM 1557 N N . SER A 1 199 ? -10.814 -10.030 15.334 1.00 81.56 199 SER A N 1
ATOM 1558 C CA . SER A 1 199 ? -10.005 -10.779 16.296 1.00 81.56 199 SER A CA 1
ATOM 1559 C C . SER A 1 199 ? -9.029 -9.853 17.036 1.00 81.56 199 SER A C 1
ATOM 1561 O O . SER A 1 199 ? -8.449 -8.952 16.424 1.00 81.56 199 SER A O 1
ATOM 1563 N N . PRO A 1 200 ? -8.772 -10.097 18.336 1.00 80.81 200 PRO A N 1
ATOM 1564 C CA . PRO A 1 200 ? -7.770 -9.341 19.087 1.00 80.81 200 PRO A CA 1
ATOM 1565 C C . PRO A 1 200 ? -6.370 -9.411 18.465 1.00 80.81 200 PRO A C 1
ATOM 1567 O O . PRO A 1 200 ? -5.626 -8.437 18.523 1.00 80.81 200 PRO A O 1
ATOM 1570 N N . GLN A 1 201 ? -6.025 -10.545 17.840 1.00 83.25 201 GLN A N 1
ATOM 1571 C CA . GLN A 1 201 ? -4.748 -10.721 17.151 1.00 83.25 201 GLN A CA 1
ATOM 1572 C C . GLN A 1 201 ? -4.615 -9.736 15.985 1.00 83.25 201 GLN A C 1
ATOM 1574 O O . GLN A 1 201 ? -3.650 -8.979 15.950 1.00 83.25 201 GLN A O 1
ATOM 1579 N N . VAL A 1 202 ? -5.598 -9.693 15.079 1.00 82.19 202 VAL A N 1
ATOM 1580 C CA . VAL A 1 202 ? -5.585 -8.755 13.945 1.00 82.19 202 VAL A CA 1
ATOM 1581 C C . VAL A 1 202 ? -5.619 -7.311 14.441 1.00 82.19 202 VAL A C 1
ATOM 1583 O O . VAL A 1 202 ? -4.858 -6.487 13.956 1.00 82.19 202 VAL A O 1
ATOM 1586 N N . ALA A 1 203 ? -6.423 -6.998 15.460 1.00 82.94 203 ALA A N 1
ATOM 1587 C CA . ALA A 1 203 ? -6.484 -5.654 16.036 1.00 82.94 203 ALA A CA 1
ATOM 1588 C C . ALA A 1 203 ? -5.138 -5.162 16.614 1.00 82.94 203 ALA A C 1
ATOM 1590 O O . ALA A 1 203 ? -4.940 -3.951 16.738 1.00 82.94 203 ALA A O 1
ATOM 1591 N N . SER A 1 204 ? -4.233 -6.084 16.964 1.00 84.88 204 SER A N 1
ATOM 1592 C CA . SER A 1 204 ? -2.903 -5.786 17.511 1.00 84.88 204 SER A CA 1
ATOM 1593 C C . SER A 1 204 ? -1.803 -5.620 16.460 1.00 84.88 204 SER A C 1
ATOM 1595 O O . SER A 1 204 ? -0.693 -5.226 16.818 1.00 84.88 204 SER A O 1
ATOM 1597 N N . TRP A 1 205 ? -2.078 -5.910 15.184 1.00 89.25 205 TRP A N 1
ATOM 1598 C CA . TRP A 1 205 ? -1.085 -5.752 14.125 1.00 89.25 205 TRP A CA 1
ATOM 1599 C C . TRP A 1 205 ? -0.710 -4.281 13.957 1.00 89.25 205 TRP A C 1
ATOM 1601 O O . TRP A 1 205 ? -1.550 -3.416 13.724 1.00 89.25 205 TRP A O 1
ATOM 1611 N N . GLY A 1 206 ? 0.577 -4.005 14.123 1.00 89.62 206 GLY A N 1
ATOM 1612 C CA . GLY A 1 206 ? 1.186 -2.709 13.905 1.00 89.62 206 GLY A CA 1
ATOM 1613 C C . GLY A 1 206 ? 1.626 -2.523 12.459 1.00 89.62 206 GLY A C 1
ATOM 1614 O O . GLY A 1 206 ? 1.438 -3.381 11.596 1.00 89.62 206 GLY A O 1
ATOM 1615 N N . PHE A 1 207 ? 2.264 -1.382 12.215 1.00 93.62 207 PHE A N 1
ATOM 1616 C CA . PHE A 1 207 ? 2.735 -0.978 10.894 1.00 93.62 207 PHE A CA 1
ATOM 1617 C C . PHE A 1 207 ? 3.643 -2.031 10.241 1.00 93.62 207 PHE A C 1
ATOM 1619 O O . PHE A 1 207 ? 3.399 -2.414 9.103 1.00 93.62 207 PHE A O 1
ATOM 1626 N N . THR A 1 208 ? 4.618 -2.547 10.990 1.00 91.31 208 THR A N 1
ATOM 1627 C CA . THR A 1 208 ? 5.674 -3.448 10.503 1.00 91.31 208 THR A CA 1
ATOM 1628 C C . THR A 1 208 ? 5.360 -4.937 10.670 1.00 91.31 208 THR A C 1
ATOM 1630 O O . THR A 1 208 ? 6.155 -5.769 10.255 1.00 91.31 208 THR A O 1
ATOM 1633 N N . THR A 1 209 ? 4.215 -5.305 11.260 1.00 88.50 209 THR A N 1
ATOM 1634 C CA . THR A 1 209 ? 3.993 -6.651 11.822 1.00 88.50 209 THR A CA 1
ATOM 1635 C C . THR A 1 209 ? 4.215 -7.813 10.856 1.00 88.50 209 THR A C 1
ATOM 1637 O O . THR A 1 209 ? 4.785 -8.816 11.273 1.00 88.50 209 THR A O 1
ATOM 1640 N N . ILE A 1 210 ? 3.778 -7.709 9.598 1.00 85.06 210 ILE A N 1
ATOM 1641 C CA . ILE A 1 210 ? 3.996 -8.786 8.619 1.00 85.06 210 ILE A CA 1
ATOM 1642 C C . ILE A 1 210 ? 5.462 -8.849 8.205 1.00 85.06 210 ILE A C 1
ATOM 1644 O O . ILE A 1 210 ? 6.053 -9.923 8.173 1.00 85.06 210 ILE A O 1
ATOM 1648 N N . TYR A 1 211 ? 6.056 -7.691 7.941 1.00 86.25 211 TYR A N 1
ATOM 1649 C CA . TYR A 1 211 ? 7.413 -7.599 7.431 1.00 86.25 211 TYR A CA 1
ATOM 1650 C C . TYR A 1 211 ? 8.467 -7.947 8.484 1.00 86.25 211 TYR A C 1
ATOM 1652 O O . TYR A 1 211 ? 9.460 -8.567 8.134 1.00 86.25 211 TYR A O 1
ATOM 1660 N N . ASP A 1 212 ? 8.250 -7.650 9.769 1.00 84.69 212 ASP A N 1
ATOM 1661 C CA . ASP A 1 212 ? 9.174 -8.021 10.857 1.00 84.69 212 ASP A CA 1
ATOM 1662 C C . ASP A 1 212 ? 9.419 -9.539 10.942 1.00 84.69 212 ASP A C 1
ATOM 1664 O O . ASP A 1 212 ? 10.460 -9.970 11.436 1.00 84.69 212 ASP A O 1
ATOM 1668 N N . GLY A 1 213 ? 8.465 -10.349 10.469 1.00 77.50 213 GLY A N 1
ATOM 1669 C CA . GLY A 1 213 ? 8.587 -11.806 10.404 1.00 77.50 213 GLY A CA 1
ATOM 1670 C C . GLY A 1 213 ? 9.266 -12.340 9.139 1.00 77.50 213 GLY A C 1
ATOM 1671 O O . GLY A 1 213 ? 9.556 -13.532 9.090 1.00 77.50 213 GLY A O 1
ATOM 1672 N N . LEU A 1 214 ? 9.513 -11.492 8.137 1.00 79.25 214 LEU A N 1
ATOM 1673 C CA . LEU A 1 214 ? 10.099 -11.867 6.849 1.00 79.25 214 LEU A CA 1
ATOM 1674 C C . LEU A 1 214 ? 11.560 -11.432 6.781 1.00 79.25 214 LEU A C 1
ATOM 1676 O O . LEU A 1 214 ? 11.895 -10.302 7.160 1.00 79.25 214 LEU A O 1
ATOM 1680 N N . ASN A 1 215 ? 12.423 -12.303 6.255 1.00 81.62 215 ASN A N 1
ATOM 1681 C CA . ASN A 1 215 ? 13.788 -11.916 5.917 1.00 81.62 215 ASN A CA 1
ATOM 1682 C C . ASN A 1 215 ? 13.756 -10.789 4.875 1.00 81.62 215 ASN A C 1
ATOM 1684 O O . ASN A 1 215 ? 12.840 -10.730 4.070 1.00 81.62 215 ASN A O 1
ATOM 1688 N N . VAL A 1 216 ? 14.730 -9.883 4.891 1.00 78.25 216 VAL A N 1
ATOM 1689 C CA . VAL A 1 216 ? 14.793 -8.762 3.938 1.00 78.25 216 VAL A CA 1
ATOM 1690 C C . VAL A 1 216 ? 14.964 -9.257 2.501 1.00 78.25 216 VAL A C 1
ATOM 1692 O O . VAL A 1 216 ? 14.348 -8.701 1.599 1.00 78.25 216 VAL A O 1
ATOM 1695 N N . ASP A 1 217 ? 15.728 -10.335 2.305 1.00 75.94 217 ASP A N 1
ATOM 1696 C CA . ASP A 1 217 ? 15.898 -10.980 0.993 1.00 75.94 217 ASP A CA 1
ATOM 1697 C C . ASP A 1 217 ? 14.595 -11.625 0.483 1.00 75.94 217 ASP A C 1
ATOM 1699 O O . ASP A 1 217 ? 14.417 -11.812 -0.718 1.00 75.94 217 ASP A O 1
ATOM 1703 N N . ASP A 1 218 ? 13.675 -11.900 1.412 1.00 75.56 218 ASP A N 1
ATOM 1704 C CA . ASP A 1 218 ? 12.325 -12.408 1.198 1.00 75.56 218 ASP A CA 1
ATOM 1705 C C . ASP A 1 218 ? 11.334 -11.223 1.235 1.00 75.56 218 ASP A C 1
ATOM 1707 O O . ASP A 1 218 ? 10.283 -11.263 1.877 1.00 75.56 218 ASP A O 1
ATOM 1711 N N . ARG A 1 219 ? 11.649 -10.092 0.614 1.00 79.75 219 ARG A N 1
ATOM 1712 C CA . ARG A 1 219 ? 10.684 -8.998 0.440 1.00 79.75 219 ARG A CA 1
ATOM 1713 C C . ARG A 1 219 ? 10.787 -8.503 -0.984 1.00 79.75 219 ARG A C 1
ATOM 1715 O O . ARG A 1 219 ? 11.881 -8.311 -1.504 1.00 79.75 219 ARG A O 1
ATOM 1722 N N . SER A 1 220 ? 9.635 -8.308 -1.609 1.00 80.38 220 SER A N 1
ATOM 1723 C CA . SER A 1 220 ? 9.547 -7.753 -2.952 1.00 80.38 220 SER A CA 1
ATOM 1724 C C . SER A 1 220 ? 8.411 -6.748 -3.006 1.00 80.38 220 SER A C 1
ATOM 1726 O O . SER A 1 220 ? 7.292 -7.035 -2.571 1.00 80.38 220 SER A O 1
ATOM 1728 N N . ALA A 1 221 ? 8.715 -5.568 -3.542 1.00 84.31 221 ALA A N 1
ATOM 1729 C CA . ALA A 1 221 ? 7.720 -4.566 -3.883 1.00 84.31 221 ALA A CA 1
ATOM 1730 C C . ALA A 1 221 ? 7.190 -4.775 -5.303 1.00 84.31 221 ALA A C 1
ATOM 1732 O O . ALA A 1 221 ? 6.145 -4.223 -5.628 1.00 84.31 221 ALA A O 1
ATOM 1733 N N . CYS A 1 222 ? 7.913 -5.522 -6.146 1.00 84.50 222 CYS A N 1
ATOM 1734 C CA . CYS A 1 222 ? 7.518 -5.752 -7.526 1.00 84.50 222 CYS A CA 1
ATOM 1735 C C . CYS A 1 222 ? 6.341 -6.726 -7.596 1.00 84.50 222 CYS A C 1
ATOM 1737 O O . CYS A 1 222 ? 6.423 -7.830 -7.064 1.00 84.50 222 CYS A O 1
ATOM 1739 N N . ILE A 1 223 ? 5.270 -6.289 -8.251 1.00 84.81 223 ILE A N 1
ATOM 1740 C CA . ILE A 1 223 ? 4.006 -7.018 -8.411 1.00 84.81 223 ILE A CA 1
ATOM 1741 C C . ILE A 1 223 ? 3.649 -7.248 -9.876 1.00 84.81 223 ILE A C 1
ATOM 1743 O O . ILE A 1 223 ? 2.613 -7.819 -10.171 1.00 84.81 223 ILE A O 1
ATOM 1747 N N . LEU A 1 224 ? 4.435 -6.733 -10.811 1.00 84.75 224 LEU A N 1
ATOM 1748 C CA . LEU A 1 224 ? 4.312 -7.073 -12.218 1.00 84.75 224 LEU A CA 1
ATOM 1749 C C . LEU A 1 224 ? 5.675 -6.894 -12.853 1.00 84.75 224 LEU A C 1
ATOM 1751 O O . LEU A 1 224 ? 6.296 -5.837 -12.713 1.00 84.75 224 LEU A O 1
ATOM 1755 N N . GLU A 1 225 ? 6.118 -7.902 -13.584 1.00 79.75 225 GLU A N 1
ATOM 1756 C CA . GLU A 1 225 ? 7.441 -7.905 -14.186 1.00 79.75 225 GLU A CA 1
ATOM 1757 C C . GLU A 1 225 ? 7.417 -8.336 -15.645 1.00 79.75 225 GLU A C 1
ATOM 1759 O O . GLU A 1 225 ? 6.445 -8.907 -16.146 1.00 79.75 225 GLU A O 1
ATOM 1764 N N . LYS A 1 226 ? 8.515 -8.034 -16.332 1.00 78.31 226 LYS A N 1
ATOM 1765 C CA . LYS A 1 226 ? 8.727 -8.404 -17.724 1.00 78.31 226 LYS A CA 1
ATOM 1766 C C . LYS A 1 226 ? 10.133 -8.923 -17.943 1.00 78.31 226 LYS A C 1
ATOM 1768 O O . LYS A 1 226 ? 11.114 -8.309 -17.516 1.00 78.31 226 LYS A O 1
ATOM 1773 N N . ASP A 1 227 ? 10.216 -10.002 -18.708 1.00 72.44 227 ASP A N 1
ATOM 1774 C CA . ASP A 1 227 ? 11.488 -10.539 -19.163 1.00 72.44 227 ASP A CA 1
ATOM 1775 C C . ASP A 1 227 ? 12.147 -9.582 -20.163 1.00 72.44 227 ASP A C 1
ATOM 1777 O O . ASP A 1 227 ? 11.585 -9.214 -21.201 1.00 72.44 227 ASP A O 1
ATOM 1781 N N . ILE A 1 228 ? 13.388 -9.198 -19.871 1.00 70.56 228 ILE A N 1
ATOM 1782 C CA . ILE A 1 228 ? 14.233 -8.420 -20.772 1.00 70.56 228 ILE A CA 1
ATOM 1783 C C . ILE A 1 228 ? 15.534 -9.168 -21.067 1.00 70.56 228 ILE A C 1
ATOM 1785 O O . ILE A 1 228 ? 15.959 -10.082 -20.360 1.00 70.56 228 ILE A O 1
ATOM 1789 N N . LEU A 1 229 ? 16.223 -8.781 -22.144 1.00 66.38 229 LEU A N 1
ATOM 1790 C CA . LEU A 1 229 ? 17.522 -9.372 -22.467 1.00 66.38 229 LEU A CA 1
ATOM 1791 C C . LEU A 1 229 ? 18.525 -9.112 -21.330 1.00 66.38 229 LEU A C 1
ATOM 1793 O O . LEU A 1 229 ? 19.046 -8.004 -21.187 1.00 66.38 229 LEU A O 1
ATOM 1797 N N . GLY A 1 230 ? 18.819 -10.164 -20.563 1.00 64.12 230 GLY A N 1
ATOM 1798 C CA . GLY A 1 230 ? 19.784 -10.146 -19.466 1.00 64.12 230 GLY A CA 1
ATOM 1799 C C . GLY A 1 230 ? 19.201 -9.911 -18.067 1.00 64.12 230 GLY A C 1
ATOM 1800 O O . GLY A 1 230 ? 19.999 -9.690 -17.161 1.00 64.12 230 GLY A O 1
ATOM 1801 N N . GLY A 1 231 ? 17.876 -9.961 -17.872 1.00 67.19 231 GLY A N 1
ATOM 1802 C CA . GLY A 1 231 ? 17.249 -9.885 -16.544 1.00 67.19 231 GLY A CA 1
ATOM 1803 C C . GLY A 1 231 ? 15.722 -9.766 -16.584 1.00 67.19 231 GLY A C 1
ATOM 1804 O O . GLY A 1 231 ? 15.120 -9.874 -17.648 1.00 67.19 231 GLY A O 1
ATOM 1805 N N . THR A 1 232 ? 15.111 -9.510 -15.432 1.00 70.19 232 THR A N 1
ATOM 1806 C CA . THR A 1 232 ? 13.717 -9.066 -15.308 1.00 70.19 232 THR A CA 1
ATOM 1807 C C . THR A 1 232 ? 13.683 -7.591 -14.920 1.00 70.19 232 THR A C 1
ATOM 1809 O O . THR A 1 232 ? 14.482 -7.148 -14.088 1.00 70.19 232 THR A O 1
ATOM 1812 N N . ASP A 1 233 ? 12.785 -6.840 -15.561 1.00 76.00 233 ASP A N 1
ATOM 1813 C CA . ASP A 1 233 ? 12.477 -5.449 -15.229 1.00 76.00 233 ASP A CA 1
ATOM 1814 C C . ASP A 1 233 ? 11.138 -5.404 -14.483 1.00 76.00 233 ASP A C 1
ATOM 1816 O O . ASP A 1 233 ? 10.165 -6.052 -14.882 1.00 76.00 233 ASP A O 1
ATOM 1820 N N . CYS A 1 234 ? 11.078 -4.606 -13.418 1.00 80.62 234 CYS A N 1
ATOM 1821 C CA . CYS A 1 234 ? 9.827 -4.358 -12.717 1.00 80.62 234 CYS A CA 1
ATOM 1822 C C . CYS A 1 234 ? 8.987 -3.324 -13.468 1.00 80.62 234 CYS A C 1
ATOM 1824 O O . CYS A 1 234 ? 9.450 -2.209 -13.717 1.00 80.62 234 CYS A O 1
ATOM 1826 N N . LEU A 1 235 ? 7.755 -3.693 -13.802 1.00 81.25 235 LEU A N 1
ATOM 1827 C CA . LEU A 1 235 ? 6.794 -2.827 -14.479 1.00 81.25 235 LEU A CA 1
ATOM 1828 C C . LEU A 1 235 ? 5.906 -2.093 -13.474 1.00 81.25 235 LEU A C 1
ATOM 1830 O O . LEU A 1 235 ? 5.718 -0.880 -13.577 1.00 81.25 235 LEU A O 1
ATOM 1834 N N . ALA A 1 236 ? 5.410 -2.823 -12.470 1.00 85.31 236 ALA A N 1
ATOM 1835 C CA . ALA A 1 236 ? 4.596 -2.264 -11.401 1.00 85.31 236 ALA A CA 1
ATOM 1836 C C . ALA A 1 236 ? 5.090 -2.714 -10.023 1.00 85.31 236 ALA A C 1
ATOM 1838 O O . ALA A 1 236 ? 5.356 -3.895 -9.797 1.00 85.31 236 ALA A O 1
ATOM 1839 N N . ALA A 1 237 ? 5.165 -1.770 -9.089 1.00 87.69 237 ALA A N 1
ATOM 1840 C CA . ALA A 1 237 ? 5.442 -2.009 -7.681 1.00 87.69 237 ALA A CA 1
ATOM 1841 C C . ALA A 1 237 ? 4.222 -1.673 -6.814 1.00 87.69 237 ALA A C 1
ATOM 1843 O O . ALA A 1 237 ? 3.382 -0.852 -7.185 1.00 87.69 237 ALA A O 1
ATOM 1844 N N . GLY A 1 238 ? 4.106 -2.256 -5.624 1.00 88.94 238 GLY A N 1
ATOM 1845 C CA . GLY A 1 238 ? 3.031 -1.852 -4.734 1.00 88.94 238 GLY A CA 1
ATOM 1846 C C . GLY A 1 238 ? 3.011 -2.485 -3.353 1.00 88.94 238 GLY A C 1
ATOM 1847 O O . GLY A 1 238 ? 3.606 -3.520 -3.072 1.00 88.94 238 GLY A O 1
ATOM 1848 N N . VAL A 1 239 ? 2.293 -1.808 -2.464 1.00 92.38 239 VAL A N 1
ATOM 1849 C CA . VAL A 1 239 ? 2.097 -2.183 -1.061 1.00 92.38 239 VAL A CA 1
ATOM 1850 C C . VAL A 1 239 ? 0.758 -1.619 -0.612 1.00 92.38 239 VAL A C 1
ATOM 1852 O O . VAL A 1 239 ? 0.440 -0.483 -0.937 1.00 92.38 239 VAL A O 1
ATOM 1855 N N . ALA A 1 240 ? -0.039 -2.370 0.140 1.00 95.25 240 ALA A N 1
ATOM 1856 C CA . ALA A 1 240 ? -1.306 -1.887 0.679 1.00 95.25 240 ALA A CA 1
ATOM 1857 C C . ALA A 1 240 ? -1.137 -1.336 2.099 1.00 95.25 240 ALA A C 1
ATOM 1859 O O . ALA A 1 240 ? -0.461 -1.940 2.932 1.00 95.25 240 ALA A O 1
ATOM 1860 N N . LEU A 1 241 ? -1.825 -0.240 2.419 1.00 96.81 241 LEU A N 1
ATOM 1861 C CA . LEU A 1 241 ? -2.059 0.165 3.806 1.00 96.81 241 LEU A CA 1
ATOM 1862 C C . LEU A 1 241 ? -3.473 -0.228 4.216 1.00 96.81 241 LEU A C 1
ATOM 1864 O O . LEU A 1 241 ? -4.460 0.203 3.620 1.00 96.81 241 LEU A O 1
ATOM 1868 N N . VAL A 1 242 ? -3.578 -1.011 5.284 1.00 95.88 242 VAL A N 1
ATOM 1869 C CA . VAL A 1 242 ? -4.865 -1.453 5.816 1.00 95.88 242 VAL A CA 1
ATOM 1870 C C . VAL A 1 242 ? -5.091 -0.828 7.182 1.00 95.88 242 VAL A C 1
ATOM 1872 O O . VAL A 1 242 ? -4.319 -1.042 8.118 1.00 95.88 242 VAL A O 1
ATOM 1875 N N . VAL A 1 243 ? -6.168 -0.051 7.303 1.00 96.31 243 VAL A N 1
ATOM 1876 C CA . VAL A 1 243 ? -6.621 0.514 8.576 1.00 96.31 243 VAL A CA 1
ATOM 1877 C C . VAL A 1 243 ? -7.465 -0.531 9.288 1.00 96.31 243 VAL A C 1
ATOM 1879 O O . VAL A 1 243 ? -8.593 -0.810 8.893 1.00 96.31 243 VAL A O 1
ATOM 1882 N N . LEU A 1 244 ? -6.915 -1.130 10.333 1.00 93.75 244 LEU A N 1
ATOM 1883 C CA . LEU A 1 244 ? -7.524 -2.230 11.072 1.00 93.75 244 LEU A CA 1
ATOM 1884 C C . LEU A 1 244 ? -8.676 -1.740 11.963 1.00 93.75 244 LEU A C 1
ATOM 1886 O O . LEU A 1 244 ? -8.768 -0.544 12.251 1.00 93.75 244 LEU A O 1
ATOM 1890 N N . PRO A 1 245 ? -9.532 -2.638 12.489 1.00 90.69 245 PRO A N 1
ATOM 1891 C CA . PRO A 1 245 ? -10.638 -2.247 13.368 1.00 90.69 245 PRO A CA 1
ATOM 1892 C C . PRO A 1 245 ? -10.239 -1.445 14.611 1.00 90.69 245 PRO A C 1
ATOM 1894 O O . PRO A 1 245 ? -11.023 -0.624 15.081 1.00 90.69 245 PRO A O 1
ATOM 1897 N N . SER A 1 246 ? -9.014 -1.627 15.111 1.00 90.38 246 SER A N 1
ATOM 1898 C CA . SER A 1 246 ? -8.442 -0.836 16.209 1.00 90.38 246 SER A CA 1
ATOM 1899 C C . SER A 1 246 ? -8.098 0.611 15.827 1.00 90.38 246 SER A C 1
ATOM 1901 O O . SER A 1 246 ? -7.779 1.415 16.699 1.00 90.38 246 SER A O 1
ATOM 1903 N N . GLY A 1 247 ? -8.132 0.957 14.538 1.00 92.00 247 GLY A N 1
ATOM 1904 C CA . GLY A 1 247 ? -7.630 2.221 13.997 1.00 92.00 247 GLY A CA 1
ATOM 1905 C C . GLY A 1 247 ? -6.111 2.244 13.794 1.00 92.00 247 GLY A C 1
ATOM 1906 O O . GLY A 1 247 ? -5.574 3.260 13.350 1.00 92.00 247 GLY A O 1
ATOM 1907 N N . VAL A 1 248 ? -5.417 1.145 14.106 1.00 92.88 248 VAL A N 1
ATOM 1908 C CA . VAL A 1 248 ? -4.003 0.952 13.769 1.00 92.88 248 VAL A CA 1
ATOM 1909 C C . VAL A 1 248 ? -3.881 0.648 12.278 1.00 92.88 248 VAL A C 1
ATOM 1911 O O . VAL A 1 248 ? -4.725 -0.031 11.704 1.00 92.88 248 VAL A O 1
ATOM 1914 N N . ILE A 1 249 ? -2.829 1.162 11.649 1.00 94.81 249 ILE A N 1
ATOM 1915 C CA . ILE A 1 249 ? -2.516 0.894 10.244 1.00 94.81 249 ILE A CA 1
ATOM 1916 C C . ILE A 1 249 ? -1.403 -0.146 10.184 1.00 94.81 249 ILE A C 1
ATOM 1918 O O . ILE A 1 249 ? -0.386 0.010 10.868 1.00 94.81 249 ILE A O 1
ATOM 1922 N N . THR A 1 250 ? -1.597 -1.161 9.347 1.00 93.69 250 THR A N 1
ATOM 1923 C CA . THR A 1 250 ? -0.593 -2.167 8.987 1.00 93.69 250 THR A CA 1
ATOM 1924 C C . THR A 1 25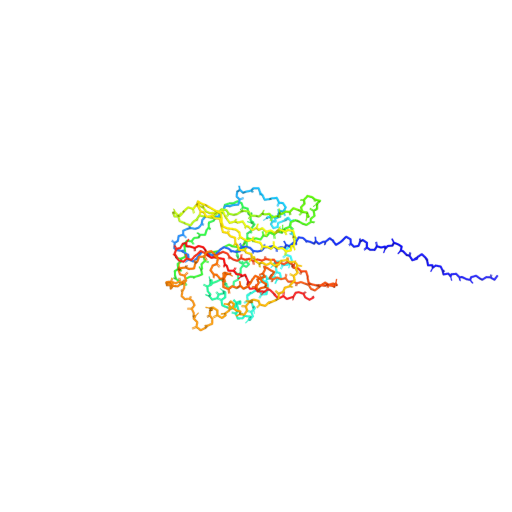0 ? -0.287 -2.087 7.493 1.00 93.69 250 THR A C 1
ATOM 1926 O O . THR A 1 250 ? -1.162 -1.707 6.710 1.00 93.69 250 THR A O 1
ATOM 1929 N N . ALA A 1 251 ? 0.947 -2.401 7.103 1.00 93.31 251 ALA A N 1
ATOM 1930 C CA . ALA A 1 251 ? 1.324 -2.538 5.702 1.00 93.31 251 ALA A CA 1
ATOM 1931 C C . ALA A 1 251 ? 1.249 -4.014 5.291 1.00 93.31 251 ALA A C 1
ATOM 1933 O O . ALA A 1 251 ? 1.782 -4.877 5.991 1.00 93.31 251 ALA A O 1
ATOM 1934 N N . LEU A 1 252 ? 0.601 -4.294 4.161 1.00 90.75 252 LEU A N 1
ATOM 1935 C CA . LEU A 1 252 ? 0.549 -5.622 3.555 1.00 90.75 252 LEU A CA 1
ATOM 1936 C C . LEU A 1 252 ? 1.230 -5.586 2.181 1.00 90.75 252 LEU A C 1
ATOM 1938 O O . LEU A 1 252 ? 0.954 -4.658 1.418 1.00 90.75 252 LEU A O 1
ATOM 1942 N N . PRO A 1 253 ? 2.034 -6.595 1.817 1.00 89.00 253 PRO A N 1
ATOM 1943 C CA . PRO A 1 253 ? 2.485 -6.745 0.439 1.00 89.00 253 PRO A CA 1
ATOM 1944 C C . PRO A 1 253 ? 1.281 -6.958 -0.478 1.00 89.00 253 PRO A C 1
ATOM 1946 O O . PRO A 1 253 ? 0.295 -7.583 -0.086 1.00 89.00 253 PRO A O 1
ATOM 1949 N N . LEU A 1 254 ? 1.332 -6.425 -1.694 1.00 89.50 254 LEU A N 1
ATOM 1950 C CA . LEU A 1 254 ? 0.318 -6.758 -2.688 1.00 89.50 254 LEU A CA 1
ATOM 1951 C C . LEU A 1 254 ? 0.589 -8.154 -3.274 1.00 89.50 254 LEU A C 1
ATOM 1953 O O . LEU A 1 254 ? 1.734 -8.608 -3.246 1.00 89.50 254 LEU A O 1
ATOM 1957 N N . PRO A 1 255 ? -0.448 -8.879 -3.728 1.00 87.00 255 PRO A N 1
ATOM 1958 C CA . PRO A 1 255 ? -0.243 -10.103 -4.493 1.00 87.00 255 PRO A CA 1
ATOM 1959 C C . PRO A 1 255 ? 0.498 -9.840 -5.799 1.00 87.00 255 PRO A C 1
ATOM 1961 O O . PRO A 1 255 ? 0.446 -8.728 -6.321 1.00 87.00 255 PRO A O 1
ATOM 1964 N N . ASP A 1 256 ? 1.170 -10.865 -6.309 1.00 81.44 256 ASP A N 1
ATOM 1965 C CA . ASP A 1 256 ? 1.838 -10.799 -7.602 1.00 81.44 256 ASP A CA 1
ATOM 1966 C C . ASP A 1 256 ? 0.795 -10.750 -8.737 1.00 81.44 256 ASP A C 1
ATOM 1968 O O . ASP A 1 256 ? -0.279 -11.340 -8.661 1.00 81.44 256 ASP A O 1
ATOM 1972 N N . GLY A 1 257 ? 1.087 -9.976 -9.772 1.00 74.19 257 GLY A N 1
ATOM 1973 C CA . GLY A 1 257 ? 0.355 -9.851 -11.028 1.00 74.19 257 GLY A CA 1
ATOM 1974 C C . GLY A 1 257 ? 0.814 -10.847 -12.091 1.00 74.19 257 GLY A C 1
ATOM 1975 O O . GLY A 1 257 ? 0.214 -10.922 -13.164 1.00 74.19 257 GLY A O 1
ATOM 1976 N N . GLY A 1 258 ? 1.888 -11.583 -11.807 1.00 68.12 258 GLY A N 1
ATOM 1977 C CA . GLY A 1 258 ? 2.535 -12.508 -12.718 1.00 68.12 258 GLY A CA 1
ATOM 1978 C C . GLY A 1 258 ? 3.515 -11.832 -13.681 1.00 68.12 258 GLY A C 1
ATOM 1979 O O . GLY A 1 258 ? 3.663 -10.613 -13.754 1.00 68.12 258 GLY A O 1
ATOM 1980 N N . HIS A 1 259 ? 4.196 -12.664 -14.462 1.00 63.78 259 HIS A N 1
ATOM 1981 C CA . HIS A 1 259 ? 5.108 -12.216 -15.510 1.00 63.78 259 HIS A CA 1
ATOM 1982 C C . HIS A 1 259 ? 4.301 -11.833 -16.759 1.00 63.78 259 HIS A C 1
ATOM 1984 O O . HIS A 1 259 ? 3.477 -12.628 -17.215 1.00 63.78 259 HIS A O 1
ATOM 1990 N N . ASN A 1 260 ? 4.549 -10.658 -17.343 1.00 53.22 260 ASN A N 1
ATOM 1991 C CA . ASN A 1 260 ? 4.139 -10.322 -18.708 1.00 53.22 260 ASN A CA 1
ATOM 1992 C C . ASN A 1 260 ? 5.220 -10.835 -19.682 1.00 53.22 260 ASN A C 1
ATOM 1994 O O . ASN A 1 260 ? 6.380 -10.429 -19.597 1.00 53.22 260 ASN A O 1
ATOM 1998 N N . TRP A 1 261 ? 4.833 -11.743 -20.586 1.00 42.78 261 TRP A N 1
ATOM 1999 C CA . TRP A 1 261 ? 5.712 -12.492 -21.500 1.00 42.78 261 TRP A CA 1
ATOM 2000 C C . TRP A 1 261 ? 5.868 -11.738 -22.825 1.00 42.78 261 TRP A C 1
ATOM 2002 O O . TRP A 1 261 ? 4.839 -11.245 -23.347 1.00 42.78 261 TRP A O 1
#

Sequence (261 aa):
MTRNRNLFLAAAGLVLAGRVQAGVQAIWPIINLSQNNVTLSFDGENDCVYQNSGDYAHDDIDSYYAYYPRDPDDWAVAFRKFTRVSDLSTRSQAANGNHQLHPFTPGSTPDFLSFEMEMKNSGLHCFENTKTLDMNVKVGGNPVYTYRLNDAGLTHWQLYKIGPGVNQMIDLGAGGHFNWEPLTAIAALFEGKEPSYSSPQVASWGFTTIYDGLNVDDRSACILEKDILGGTDCLAAGVALVVLPSGVITALPLPDGGHNW

Organism: Exophiala mesophila (NCBI:txid212818)